Protein AF-A0A662BNR7-F1 (afdb_monomer)

Solvent-accessible surface area (backbone atoms only — not comparable to full-atom values): 11478 Å² total; per-residue (Å²): 139,84,85,81,83,82,82,82,81,80,80,78,76,78,76,77,76,69,71,74,54,60,79,42,68,45,102,83,70,40,42,18,53,77,84,35,80,46,86,86,36,70,35,82,66,75,57,99,55,99,51,31,49,54,53,41,36,77,72,68,36,43,30,35,53,42,68,95,41,70,69,57,44,50,48,25,38,80,42,68,23,35,27,33,33,69,69,55,74,66,64,85,91,48,57,68,65,38,52,49,52,51,49,53,53,45,67,71,46,68,84,40,90,24,58,60,37,40,28,49,46,77,27,34,62,58,34,93,100,48,89,55,48,66,46,53,48,69,60,47,35,57,54,38,55,48,47,43,71,73,40,69,85,57,49,33,35,32,38,34,56,86,79,67,55,69,75,66,58,57,61,40,51,90,45,37,74,40,81,43,69,58,80,73,78,85,76,73,88,126

Sequence (190 aa):
MKKIALLLILTIAFGSCSKEEKIANSDDNMPVIKGKRTFIIGSYHQPKTANPFKTLAQNGYNYVKVNADSLELDKAEENNLNTWIYTTIFAKEDPENAKKKLAELINKYKDHPALLYWEIEDEPAYTWKSADARISPQRMQVAHDIIKSEDPDRENITNHGPVNLISTLKEYNSSTDLVAVDVYPIVPHG

Nearest PDB structures (foldseek):
  8anx-assembly1_AAA  TM=6.413E-01  e=1.129E-03  Thermogutta terrifontis
  8b3y-assembly1_A  TM=6.258E-01  e=7.993E-03  Thermogutta terrifontis
  6xig-assembly1_A  TM=5.238E-01  e=8.265E-02  Pedobacter heparinus DSM 2366
  6xi9-assembly2_B  TM=5.055E-01  e=7.285E-02  Pedobacter heparinus DSM 2366
  6xig-assembly1_B  TM=5.205E-01  e=1.286E-01  Pedobacter heparinus DSM 2366

pLDDT: mean 85.41, std 17.32, range [38.09, 98.62]

Mean predicted aligned error: 8.55 Å

Foldseek 3Di:
DDDDDDDDDPPPPPPPPPPQDFQDQDPPGFTQHSNRRDDADEDADFDPDPQRLLVCLVVPHQEYEDELDPVRLVSNVVSNHAYEYELEQDDPPDVVVRLVSLLVSLLVPLPRSSYQEYEDDEAQCDDVPDNRGVHALVSLLSSLVSNCVNRVRHFYEYEHEPPHDPVSVVSNVNNGPYYHYDDDDPPDDD

Radius of gyration: 22.03 Å; Cα contacts (8 Å, |Δi|>4): 280; chains: 1; bounding box: 46×40×99 Å

Secondary structure (DSSP, 8-state):
-----------------------EEPTTS-EEETTEE----EESS--SSSSHHHHHHHTT--EEEE-S-HHHHHHHHHTT-EEEEE--PPPTT-HHHHHHHHHHHHHHHTT-TTEEEEEEEESTT-BTTBSS-SS-HHHHHHHHHHHHHH-TTSPEEEEE-TTS-HHHHGGGGGG-SEEEE---------

Structure (mmCIF, N/CA/C/O backbone):
data_AF-A0A662BNR7-F1
#
_entry.id   AF-A0A662BNR7-F1
#
loop_
_atom_site.group_PDB
_atom_site.id
_atom_site.type_symbol
_atom_site.label_atom_id
_atom_site.label_alt_id
_atom_site.label_comp_id
_atom_site.label_asym_id
_atom_site.label_entity_id
_atom_site.label_seq_id
_atom_site.pdbx_PDB_ins_code
_atom_site.Cartn_x
_atom_site.Cartn_y
_atom_site.Cartn_z
_atom_site.occupancy
_atom_site.B_iso_or_equiv
_atom_site.auth_seq_id
_atom_site.auth_comp_id
_atom_site.auth_asym_id
_atom_site.auth_atom_id
_atom_site.pdbx_PDB_model_num
ATOM 1 N N . MET A 1 1 ? -1.040 -15.061 73.683 1.00 39.88 1 MET A N 1
ATOM 2 C CA . MET A 1 1 ? -0.182 -14.648 72.549 1.00 39.88 1 MET A CA 1
ATOM 3 C C . MET A 1 1 ? -0.839 -15.115 71.253 1.00 39.88 1 MET A C 1
ATOM 5 O O . MET A 1 1 ? -0.819 -16.306 70.978 1.00 39.88 1 MET A O 1
ATOM 9 N N . LYS A 1 2 ? -1.517 -14.223 70.518 1.00 38.09 2 LYS A N 1
ATOM 10 C CA . LYS A 1 2 ? -2.165 -14.551 69.236 1.00 38.09 2 LYS A CA 1
ATOM 11 C C . LYS A 1 2 ? -1.170 -14.268 68.108 1.00 38.09 2 LYS A C 1
ATOM 13 O O . LYS A 1 2 ? -0.734 -13.131 67.969 1.00 38.09 2 LYS A O 1
ATOM 18 N N . LYS A 1 3 ? -0.781 -15.294 67.346 1.00 40.25 3 LYS A N 1
ATOM 19 C CA . LYS A 1 3 ? 0.031 -15.132 66.133 1.00 40.25 3 LYS A CA 1
ATOM 20 C C . LYS A 1 3 ? -0.889 -14.656 65.008 1.00 40.25 3 LYS A C 1
ATOM 22 O O . LYS A 1 3 ? -1.804 -15.376 64.624 1.00 40.25 3 LYS A O 1
ATOM 27 N N . ILE A 1 4 ? -0.668 -13.435 64.531 1.00 45.78 4 ILE A N 1
ATOM 28 C CA . ILE A 1 4 ? -1.292 -12.895 63.321 1.00 45.78 4 ILE A CA 1
ATOM 29 C C . ILE A 1 4 ? -0.446 -13.392 62.147 1.00 45.78 4 ILE A C 1
ATOM 31 O O . ILE A 1 4 ? 0.735 -13.063 62.059 1.00 45.78 4 ILE A O 1
ATOM 35 N N . ALA A 1 5 ? -1.026 -14.231 61.292 1.00 46.91 5 ALA A N 1
ATOM 36 C CA . ALA A 1 5 ? -0.414 -14.625 60.031 1.00 46.91 5 ALA A CA 1
ATOM 37 C C . ALA A 1 5 ? -0.720 -13.537 58.994 1.00 46.91 5 ALA A C 1
ATOM 39 O O . ALA A 1 5 ? -1.881 -13.291 58.670 1.00 46.91 5 ALA A O 1
ATOM 40 N N . LEU A 1 6 ? 0.323 -12.856 58.524 1.00 41.59 6 LEU A N 1
ATOM 41 C CA . LEU A 1 6 ? 0.247 -11.855 57.468 1.00 41.59 6 LEU A CA 1
ATOM 42 C C . LEU A 1 6 ? 0.224 -12.594 56.122 1.00 41.59 6 LEU A C 1
ATOM 44 O O . LEU A 1 6 ? 1.222 -13.196 55.730 1.00 41.59 6 LEU A O 1
ATOM 48 N N . LEU A 1 7 ? -0.925 -12.602 55.446 1.00 43.00 7 LEU A N 1
ATOM 49 C CA . LEU A 1 7 ? -1.066 -13.182 54.112 1.00 43.00 7 LEU A CA 1
ATOM 50 C C . LEU A 1 7 ? -0.647 -12.126 53.079 1.00 43.00 7 LEU A C 1
ATOM 52 O O . LEU A 1 7 ? -1.358 -11.149 52.854 1.00 43.00 7 LEU A O 1
ATOM 56 N N . LEU A 1 8 ? 0.536 -12.303 52.492 1.00 39.91 8 LEU A N 1
ATOM 57 C CA . LEU A 1 8 ? 1.048 -11.461 51.414 1.00 39.91 8 LEU A CA 1
ATOM 58 C C . LEU A 1 8 ? 0.371 -11.896 50.102 1.00 39.91 8 LEU A C 1
ATOM 60 O O . LEU A 1 8 ? 0.675 -12.962 49.569 1.00 39.91 8 LEU A O 1
ATOM 64 N N . ILE A 1 9 ? -0.581 -11.107 49.603 1.00 45.19 9 ILE A N 1
ATOM 65 C CA . ILE A 1 9 ? -1.202 -11.339 48.292 1.00 45.19 9 ILE A CA 1
ATOM 66 C C . ILE A 1 9 ? -0.270 -10.740 47.238 1.00 45.19 9 ILE A C 1
ATOM 68 O O . ILE A 1 9 ? -0.187 -9.525 47.080 1.00 45.19 9 ILE A O 1
ATOM 72 N N . LEU A 1 10 ? 0.461 -11.611 46.545 1.00 39.78 10 LEU A N 1
ATOM 73 C CA . LEU A 1 10 ? 1.287 -11.257 45.398 1.00 39.78 10 LEU A CA 1
ATOM 74 C C . LEU A 1 10 ? 0.369 -11.120 44.173 1.00 39.78 10 LEU A C 1
ATOM 76 O O . LEU A 1 10 ? -0.016 -12.114 43.558 1.00 39.78 10 LEU A O 1
ATOM 80 N N . THR A 1 11 ? -0.026 -9.896 43.833 1.00 46.66 11 THR A N 1
ATOM 81 C CA . THR A 1 11 ? -0.713 -9.597 42.573 1.00 46.66 11 THR A CA 1
ATOM 82 C C . THR A 1 11 ? 0.284 -9.715 41.424 1.00 46.66 11 THR A C 1
ATOM 84 O O . THR A 1 11 ? 1.042 -8.794 41.130 1.00 46.66 11 THR A O 1
ATOM 87 N N . ILE A 1 12 ? 0.295 -10.876 40.767 1.00 49.12 12 ILE A N 1
ATOM 88 C CA . ILE A 1 12 ? 0.964 -11.054 39.478 1.00 49.12 12 ILE A CA 1
ATOM 89 C C . ILE A 1 12 ? 0.155 -10.250 38.459 1.00 49.12 12 ILE A C 1
ATOM 91 O O . ILE A 1 12 ? -0.901 -10.684 37.999 1.00 49.12 12 ILE A O 1
ATOM 95 N N . ALA A 1 13 ? 0.629 -9.046 38.142 1.00 44.91 13 ALA A N 1
ATOM 96 C CA . ALA A 1 13 ? 0.174 -8.322 36.970 1.00 44.91 13 ALA A CA 1
ATOM 97 C C . ALA A 1 13 ? 0.623 -9.125 35.745 1.00 44.91 13 ALA A C 1
ATOM 99 O O . ALA A 1 13 ? 1.785 -9.073 35.344 1.00 44.91 13 ALA A O 1
ATOM 100 N N . PHE A 1 14 ? -0.290 -9.911 35.173 1.00 45.31 14 PHE A N 1
ATOM 101 C CA . PHE A 1 14 ? -0.131 -10.379 33.806 1.00 45.31 14 PHE A CA 1
ATOM 102 C C . PHE A 1 14 ? -0.132 -9.132 32.928 1.00 45.31 14 PHE A C 1
ATOM 104 O O . PHE A 1 14 ? -1.183 -8.580 32.608 1.00 45.31 14 PHE A O 1
ATOM 111 N N . GLY A 1 15 ? 1.064 -8.656 32.582 1.00 40.78 15 GLY A N 1
ATOM 112 C CA . GLY A 1 15 ? 1.234 -7.795 31.429 1.00 40.78 15 GLY A CA 1
ATOM 113 C C . GLY A 1 15 ? 0.693 -8.575 30.244 1.00 40.78 15 GLY A C 1
ATOM 114 O O . GLY A 1 15 ? 1.338 -9.513 29.776 1.00 40.78 15 GLY A O 1
ATOM 115 N N . SER A 1 16 ? -0.522 -8.242 29.812 1.00 38.72 16 SER A N 1
ATOM 116 C CA . SER A 1 16 ? -1.009 -8.640 28.504 1.00 38.72 16 SER A CA 1
ATOM 117 C C . SER A 1 16 ? -0.070 -7.982 27.509 1.00 38.72 16 SER A C 1
ATOM 119 O O . SER A 1 16 ? -0.253 -6.834 27.121 1.00 38.72 16 SER A O 1
ATOM 121 N N . CYS A 1 17 ? 0.986 -8.701 27.142 1.00 38.38 17 CYS A N 1
ATOM 122 C CA . CYS A 1 17 ? 1.673 -8.483 25.892 1.00 38.38 17 CYS A CA 1
ATOM 123 C C . CYS A 1 17 ? 0.643 -8.858 24.824 1.00 38.38 17 CYS A C 1
ATOM 125 O O . CYS A 1 17 ? 0.596 -9.998 24.365 1.00 38.38 17 CYS A O 1
ATOM 127 N N . SER A 1 18 ? -0.273 -7.933 24.520 1.00 39.62 18 SER A N 1
ATOM 128 C CA . SER A 1 18 ? -1.071 -8.028 23.313 1.00 39.62 18 SER A CA 1
ATOM 129 C C . SER A 1 18 ? -0.067 -7.877 22.186 1.00 39.62 18 SER A C 1
ATOM 131 O O . SER A 1 18 ? 0.283 -6.766 21.797 1.00 39.62 18 SER A O 1
ATOM 133 N N . LYS A 1 19 ? 0.459 -9.008 21.708 1.00 44.03 19 LYS A N 1
ATOM 134 C CA . LYS A 1 19 ? 0.891 -9.089 20.321 1.00 44.03 19 LYS A CA 1
ATOM 135 C C . LYS A 1 19 ? -0.293 -8.565 19.532 1.00 44.03 19 LYS A C 1
ATOM 137 O O . LYS A 1 19 ? -1.349 -9.193 19.550 1.00 44.03 19 LYS A O 1
ATOM 142 N N . GLU A 1 20 ? -0.134 -7.370 18.989 1.00 46.03 20 GLU A N 1
ATOM 143 C CA . GLU A 1 20 ? -1.123 -6.740 18.137 1.00 46.03 20 GLU A CA 1
ATOM 144 C C . GLU A 1 20 ? -1.568 -7.785 17.115 1.00 46.03 20 GLU A C 1
ATOM 146 O O . GLU A 1 20 ? -0.735 -8.444 16.482 1.00 46.03 20 GLU A O 1
ATOM 151 N N . GLU A 1 21 ? -2.870 -8.071 17.093 1.00 51.84 21 GLU A N 1
ATOM 152 C CA . GLU A 1 21 ? -3.406 -9.157 16.285 1.00 51.84 21 GLU A CA 1
ATOM 153 C C . GLU A 1 21 ? -3.172 -8.823 14.816 1.00 51.84 21 GLU A C 1
ATOM 155 O O . GLU A 1 21 ? -3.801 -7.923 14.255 1.00 51.84 21 GLU A O 1
ATOM 160 N N . LYS A 1 22 ? -2.210 -9.559 14.252 1.00 55.69 22 LYS A N 1
ATOM 161 C CA . LYS A 1 22 ? -1.789 -9.562 12.855 1.00 55.69 22 LYS A CA 1
ATOM 162 C C . LYS A 1 22 ? -2.987 -9.538 11.914 1.00 55.69 22 LYS A C 1
ATOM 164 O O . LYS A 1 22 ? -4.029 -10.121 12.215 1.00 55.69 22 LYS A O 1
ATOM 169 N N . ILE A 1 23 ? -2.775 -8.981 10.725 1.00 60.50 23 ILE A N 1
ATOM 170 C CA . ILE A 1 23 ? -3.638 -9.267 9.582 1.00 60.50 23 ILE A CA 1
ATOM 171 C C . ILE A 1 23 ? -3.536 -10.771 9.330 1.00 60.50 23 ILE A C 1
ATOM 173 O O . ILE A 1 23 ? -2.504 -11.278 8.899 1.00 60.50 23 ILE A O 1
ATOM 177 N N . ALA A 1 24 ? -4.584 -11.501 9.691 1.00 61.22 24 ALA A N 1
ATOM 178 C CA . ALA A 1 24 ? -4.760 -12.884 9.289 1.00 61.22 24 ALA A CA 1
ATOM 179 C C . ALA A 1 24 ? -5.769 -12.902 8.146 1.00 61.22 24 ALA A C 1
ATOM 181 O O . ALA A 1 24 ? -6.825 -12.276 8.245 1.00 61.22 24 ALA A O 1
ATOM 182 N N . ASN A 1 25 ? -5.461 -13.623 7.074 1.00 65.56 25 ASN A N 1
ATOM 183 C CA . ASN A 1 25 ? -6.430 -13.868 6.017 1.00 65.56 25 ASN A CA 1
ATOM 184 C C . ASN A 1 25 ? -7.365 -14.991 6.475 1.00 65.56 25 ASN A C 1
ATOM 186 O O . ASN A 1 25 ? -6.906 -16.063 6.874 1.00 65.56 25 ASN A O 1
ATOM 190 N N . SER A 1 26 ? -8.677 -14.741 6.466 1.00 70.62 26 SER A N 1
ATOM 191 C CA . SER A 1 26 ? -9.660 -15.819 6.608 1.00 70.62 26 SER A CA 1
ATOM 192 C C . SER A 1 26 ? -9.631 -16.743 5.388 1.00 70.62 26 SER A C 1
ATOM 194 O O . SER A 1 26 ? -9.041 -16.408 4.363 1.00 70.62 26 SER A O 1
ATOM 196 N N . ASP A 1 27 ? -10.332 -17.879 5.461 1.00 82.06 27 ASP A N 1
ATOM 197 C CA . ASP A 1 27 ? -10.443 -18.855 4.358 1.00 82.06 27 ASP A CA 1
ATOM 198 C C . ASP A 1 27 ? -10.932 -18.241 3.026 1.00 82.06 27 ASP A C 1
ATOM 200 O O . ASP A 1 27 ? -10.773 -18.833 1.960 1.00 82.06 27 ASP A O 1
ATOM 204 N N . ASP A 1 28 ? -11.522 -17.045 3.080 1.00 84.38 28 ASP A N 1
ATOM 205 C CA . ASP A 1 28 ? -12.003 -16.265 1.940 1.00 84.38 28 ASP A CA 1
ATOM 206 C C . ASP A 1 28 ? -11.183 -14.995 1.639 1.00 84.38 28 ASP A C 1
ATOM 208 O O . ASP A 1 28 ? -11.674 -14.093 0.961 1.00 84.38 28 ASP A O 1
ATOM 212 N N . ASN A 1 29 ? -9.933 -14.931 2.111 1.00 83.12 29 ASN A N 1
ATOM 213 C CA . ASN A 1 29 ? -8.976 -13.835 1.894 1.00 83.12 29 ASN A CA 1
ATOM 214 C C . ASN A 1 29 ? -9.436 -12.462 2.401 1.00 83.12 29 ASN A C 1
ATOM 216 O O . ASN A 1 29 ? -8.967 -11.426 1.934 1.00 83.12 29 ASN A O 1
ATOM 220 N N . MET A 1 30 ? -10.364 -12.433 3.354 1.00 88.38 30 MET A N 1
ATOM 221 C CA . MET A 1 30 ? -10.736 -11.190 4.015 1.00 88.38 30 MET A CA 1
ATOM 222 C C . MET A 1 30 ? -9.808 -10.928 5.200 1.00 88.38 30 MET A C 1
ATOM 224 O O . MET A 1 30 ? -9.573 -11.842 5.999 1.00 88.38 30 MET A O 1
ATOM 228 N N . PRO A 1 31 ? -9.314 -9.689 5.363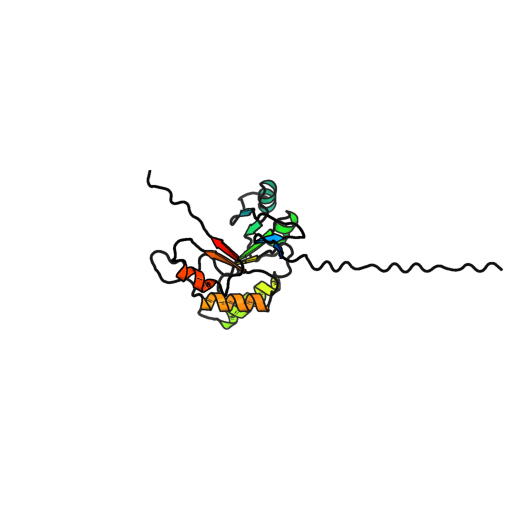 1.00 90.12 31 PRO A N 1
ATOM 229 C CA . PRO A 1 31 ? -8.401 -9.386 6.446 1.00 90.12 31 PRO A CA 1
ATOM 230 C C . PRO A 1 31 ? -9.137 -9.420 7.787 1.00 90.12 31 PRO A C 1
ATOM 232 O O . PRO A 1 31 ? -10.232 -8.867 7.956 1.00 90.12 31 PRO A O 1
ATOM 235 N N . VAL A 1 32 ? -8.513 -10.055 8.771 1.00 91.31 32 VAL A N 1
ATOM 236 C CA . VAL A 1 32 ? -8.880 -9.950 10.181 1.00 91.31 32 VAL A CA 1
ATOM 237 C C . VAL A 1 32 ? -8.041 -8.837 10.794 1.00 91.31 32 VAL A C 1
ATOM 239 O O . VAL A 1 32 ? -6.831 -8.967 10.924 1.00 91.31 32 VAL A O 1
ATOM 242 N N . ILE A 1 33 ? -8.687 -7.734 11.163 1.00 90.38 33 ILE A N 1
ATOM 243 C CA . ILE A 1 33 ? -8.045 -6.538 11.715 1.00 90.38 33 ILE A CA 1
ATOM 244 C C . ILE A 1 33 ? -8.486 -6.406 13.164 1.00 90.38 33 ILE A C 1
ATOM 246 O O . ILE A 1 33 ? -9.689 -6.314 13.425 1.00 90.38 33 ILE A O 1
ATOM 250 N N . LYS A 1 34 ? -7.532 -6.411 14.106 1.00 87.31 34 LYS A N 1
ATOM 251 C CA . LYS A 1 34 ? -7.812 -6.323 15.555 1.00 87.31 34 LYS A CA 1
ATOM 252 C C . LYS A 1 34 ? -8.872 -7.357 15.990 1.00 87.31 34 LYS A C 1
ATOM 254 O O . LYS A 1 34 ? -9.878 -7.014 16.611 1.00 87.31 34 LYS A O 1
ATOM 259 N N . GLY A 1 35 ? -8.707 -8.598 15.525 1.00 88.50 35 GLY A N 1
ATOM 260 C CA . GLY A 1 35 ? -9.586 -9.730 15.847 1.00 88.50 35 GLY A CA 1
ATOM 261 C C . GLY A 1 35 ? -10.919 -9.755 15.100 1.00 88.50 35 GLY A C 1
ATOM 262 O O . GLY A 1 35 ? -11.737 -10.652 15.314 1.00 88.50 35 GLY A O 1
ATOM 263 N N . LYS A 1 36 ? -11.166 -8.795 14.202 1.00 90.38 36 LYS A N 1
ATOM 264 C CA . LYS A 1 36 ? -12.427 -8.674 13.469 1.00 90.38 36 LYS A CA 1
ATOM 265 C C . LYS A 1 36 ? -12.222 -8.841 11.970 1.00 90.38 36 LYS A C 1
ATOM 267 O O . LYS A 1 36 ? -11.528 -8.052 11.330 1.00 90.38 36 LYS A O 1
ATOM 272 N N . ARG A 1 37 ? -12.912 -9.822 11.382 1.00 93.06 37 ARG A N 1
ATOM 273 C CA . ARG A 1 37 ? -13.032 -9.944 9.923 1.00 93.06 37 ARG A CA 1
ATOM 274 C C . ARG A 1 37 ? -13.631 -8.655 9.354 1.00 93.06 37 ARG A C 1
ATOM 276 O O . ARG A 1 37 ? -14.731 -8.259 9.747 1.00 93.06 37 ARG A O 1
ATOM 283 N N . THR A 1 38 ? -12.900 -7.997 8.461 1.00 92.25 38 THR A N 1
ATOM 284 C CA . THR A 1 38 ? -13.178 -6.620 8.046 1.00 92.25 38 THR A CA 1
ATOM 285 C C . THR A 1 38 ? -13.290 -6.516 6.534 1.00 92.25 38 THR A C 1
ATOM 287 O O . THR A 1 38 ? -12.382 -6.888 5.803 1.00 92.25 38 THR A O 1
ATOM 290 N N . PHE A 1 39 ? -14.419 -5.982 6.062 1.00 94.06 39 PHE A N 1
ATOM 291 C CA . PHE A 1 39 ? -14.567 -5.561 4.671 1.00 94.06 39 PHE A CA 1
ATOM 292 C C . PHE A 1 39 ? -13.976 -4.164 4.513 1.00 94.06 39 PHE A C 1
ATOM 294 O O . PHE A 1 39 ? -14.430 -3.235 5.184 1.00 94.06 39 PHE A O 1
ATOM 301 N N . ILE A 1 40 ? -12.964 -4.018 3.663 1.00 94.06 40 ILE A N 1
ATOM 302 C CA . ILE A 1 40 ? -12.277 -2.742 3.461 1.00 94.06 40 ILE A CA 1
ATOM 303 C C . ILE A 1 40 ? -13.141 -1.809 2.608 1.00 94.06 40 ILE A C 1
ATOM 305 O O . ILE A 1 40 ? -13.510 -2.133 1.482 1.00 94.06 40 ILE A O 1
ATOM 309 N N . ILE A 1 41 ? -13.433 -0.626 3.148 1.00 96.69 41 ILE A N 1
ATOM 310 C CA . ILE A 1 41 ? -14.058 0.493 2.441 1.00 96.69 41 ILE A CA 1
ATOM 311 C C . ILE A 1 41 ? -13.067 1.653 2.497 1.00 96.69 41 ILE A C 1
ATOM 313 O O . ILE A 1 41 ? -12.948 2.355 3.508 1.00 96.69 41 ILE A O 1
ATOM 317 N N . GLY A 1 42 ? -12.312 1.780 1.406 1.00 95.50 42 GLY A N 1
ATOM 318 C CA . GLY A 1 42 ? -11.155 2.658 1.283 1.00 95.50 42 GLY A CA 1
ATOM 319 C C . GLY A 1 42 ? -11.438 3.984 0.580 1.00 95.50 42 GLY A C 1
ATOM 320 O O . GLY A 1 42 ? -12.311 4.057 -0.283 1.00 95.50 42 GLY A O 1
ATOM 321 N N . SER A 1 43 ? -10.654 5.017 0.894 1.00 95.81 43 SER A N 1
ATOM 322 C CA . SER A 1 43 ? -10.551 6.226 0.065 1.00 95.81 43 SER A CA 1
ATOM 323 C C . SER A 1 43 ? -9.094 6.595 -0.213 1.00 95.81 43 SER A C 1
ATOM 325 O O . SER A 1 43 ? -8.300 6.732 0.717 1.00 95.81 43 SER A O 1
ATOM 327 N N . TYR A 1 44 ? -8.763 6.838 -1.486 1.00 93.44 44 TYR A N 1
ATOM 328 C CA . TYR A 1 44 ? -7.475 7.425 -1.890 1.00 93.44 44 TYR A CA 1
ATOM 329 C C . TYR A 1 44 ? -7.349 8.901 -1.495 1.00 93.44 44 TYR A C 1
ATOM 331 O O . TYR A 1 44 ? -6.244 9.424 -1.347 1.00 93.44 44 TYR A O 1
ATOM 339 N N . HIS A 1 45 ? -8.481 9.593 -1.349 1.00 93.44 45 HIS A N 1
ATOM 340 C CA . HIS A 1 45 ? -8.516 11.028 -1.112 1.00 93.44 45 HIS A CA 1
ATOM 341 C C . HIS A 1 45 ? -9.208 11.365 0.201 1.00 93.44 45 HIS A C 1
ATOM 343 O O . HIS A 1 45 ? -10.282 10.858 0.532 1.00 93.44 45 HIS A O 1
ATOM 349 N N . GLN A 1 46 ? -8.605 12.297 0.926 1.00 95.44 46 GLN A N 1
ATOM 350 C CA . GLN A 1 46 ? -9.222 12.910 2.088 1.00 95.44 46 GLN A CA 1
ATOM 351 C C . GLN A 1 46 ? -10.230 13.979 1.623 1.00 95.44 46 GLN A C 1
ATOM 353 O O . GLN A 1 46 ? -9.928 14.760 0.712 1.00 95.44 46 GLN A O 1
ATOM 358 N N . PRO A 1 47 ? -11.436 14.039 2.214 1.00 95.94 47 PRO A N 1
ATOM 359 C CA . PRO A 1 47 ? -12.423 15.046 1.851 1.00 95.94 47 PRO A CA 1
ATOM 360 C C . PRO A 1 47 ? -11.949 16.436 2.292 1.00 95.94 47 PRO A C 1
ATOM 362 O O . PRO A 1 47 ? -11.295 16.595 3.319 1.00 95.94 47 PRO A O 1
ATOM 365 N N . LYS A 1 48 ? -12.309 17.478 1.538 1.00 96.19 48 LYS A N 1
ATOM 366 C CA . LYS A 1 48 ? -11.932 18.869 1.846 1.00 96.19 48 LYS A CA 1
ATOM 367 C C . LYS A 1 48 ? -12.821 19.453 2.953 1.00 96.19 48 LYS A C 1
ATOM 369 O O . LYS A 1 48 ? -13.675 20.294 2.688 1.00 96.19 48 LYS A O 1
ATOM 374 N N . THR A 1 49 ? -12.646 18.983 4.187 1.00 96.88 49 THR A N 1
ATOM 375 C CA . THR A 1 49 ? -13.374 19.453 5.379 1.00 96.88 49 THR A CA 1
ATOM 376 C C . THR A 1 49 ? -12.406 19.861 6.489 1.00 96.88 49 THR A C 1
ATOM 378 O O . THR A 1 49 ? -11.208 19.610 6.408 1.00 96.88 49 THR A O 1
ATOM 381 N N . ALA A 1 50 ? -12.922 20.488 7.551 1.00 96.94 50 ALA A N 1
ATOM 382 C CA . ALA A 1 50 ? -12.109 20.846 8.715 1.00 96.94 50 ALA A CA 1
ATOM 383 C C . ALA A 1 50 ? -11.535 19.620 9.456 1.00 96.94 50 ALA A C 1
ATOM 385 O O . ALA A 1 50 ? -10.509 19.738 10.115 1.00 96.94 50 ALA A O 1
ATOM 386 N N . ASN A 1 51 ? -12.193 18.457 9.358 1.00 97.38 51 ASN A N 1
ATOM 387 C CA . ASN A 1 51 ? -11.797 17.220 10.036 1.00 97.38 51 ASN A CA 1
ATOM 388 C C . ASN A 1 51 ? -11.936 16.025 9.071 1.00 97.38 51 ASN A C 1
ATOM 390 O O . ASN A 1 51 ? -12.894 15.257 9.197 1.00 97.38 51 ASN A O 1
ATOM 394 N N . PRO A 1 52 ? -11.021 15.864 8.096 1.00 98.00 52 PRO A N 1
ATOM 395 C CA . PRO A 1 52 ? -11.174 14.904 7.002 1.00 98.00 52 PRO A CA 1
ATOM 396 C C . PRO A 1 52 ? -11.335 13.451 7.469 1.00 98.00 52 PRO A C 1
ATOM 398 O O . PRO A 1 52 ? -12.246 12.762 7.014 1.00 98.00 52 PRO A O 1
ATOM 401 N N . PHE A 1 53 ? -10.506 13.005 8.417 1.00 98.50 53 PHE A N 1
ATOM 402 C CA . PHE A 1 53 ? -10.548 11.646 8.975 1.00 98.50 53 PHE A CA 1
ATOM 403 C C . PHE A 1 53 ? -11.871 11.360 9.691 1.00 98.50 53 PHE A C 1
ATOM 405 O O . PHE A 1 53 ? -12.524 10.352 9.431 1.00 98.50 53 PHE A O 1
ATOM 412 N N . LYS A 1 54 ? -12.342 12.306 10.511 1.00 98.50 54 LYS A N 1
ATOM 413 C CA . LYS A 1 54 ? -13.656 12.207 11.153 1.00 98.50 54 LYS A CA 1
ATOM 414 C C . LYS A 1 54 ? -14.782 12.139 10.128 1.00 98.50 54 LYS A C 1
ATOM 416 O O . LYS A 1 54 ? -15.695 11.333 10.276 1.00 98.50 54 LYS A O 1
ATOM 421 N N . THR A 1 55 ? -14.722 12.971 9.086 1.00 98.50 55 THR A N 1
ATOM 422 C CA . THR A 1 55 ? -15.709 12.947 8.002 1.00 98.50 55 THR A CA 1
ATOM 423 C C . THR A 1 55 ? -15.735 11.582 7.314 1.00 98.50 55 THR A C 1
ATOM 425 O O . THR A 1 55 ? -16.820 11.041 7.129 1.00 98.50 55 THR A O 1
ATOM 428 N N . LEU A 1 56 ? -14.582 10.998 6.981 1.00 98.56 56 LEU A N 1
ATOM 429 C CA . LEU A 1 56 ? -14.507 9.660 6.384 1.00 98.56 56 LEU A CA 1
ATOM 430 C C . LEU A 1 56 ? -15.141 8.595 7.287 1.00 98.56 56 LEU A C 1
ATOM 432 O O . LEU A 1 56 ? -16.054 7.895 6.848 1.00 98.56 56 LEU A O 1
ATOM 436 N N . ALA A 1 57 ? -14.726 8.529 8.554 1.00 98.25 57 ALA A N 1
ATOM 437 C CA . ALA A 1 57 ? -15.241 7.549 9.511 1.00 98.25 57 ALA A CA 1
ATOM 438 C C . ALA A 1 57 ? -16.767 7.659 9.695 1.00 98.25 57 ALA A C 1
ATOM 440 O O . ALA A 1 57 ? -17.483 6.659 9.672 1.00 98.25 57 ALA A O 1
ATOM 441 N N . GLN A 1 58 ? -17.297 8.884 9.795 1.00 98.19 58 GLN A N 1
ATOM 442 C CA . GLN A 1 58 ? -18.741 9.131 9.907 1.00 98.19 58 GLN A CA 1
ATOM 443 C C . GLN A 1 58 ? -19.533 8.741 8.650 1.00 98.19 58 GLN A C 1
ATOM 445 O O . GLN A 1 58 ? -20.737 8.516 8.746 1.00 98.19 58 GLN A O 1
ATOM 450 N N . ASN A 1 59 ? -18.876 8.650 7.491 1.00 97.88 59 ASN A N 1
ATOM 451 C CA . ASN A 1 59 ? -19.476 8.210 6.229 1.00 97.88 59 ASN A CA 1
ATOM 452 C C . ASN A 1 59 ? -19.200 6.725 5.924 1.00 97.88 59 ASN A C 1
ATOM 454 O O . ASN A 1 59 ? -19.435 6.276 4.806 1.00 97.88 59 ASN A O 1
ATOM 458 N N . GLY A 1 60 ? -18.727 5.952 6.908 1.00 97.62 60 GLY A N 1
ATOM 459 C CA . GLY A 1 60 ? -18.596 4.495 6.806 1.00 97.62 60 GLY A CA 1
ATOM 460 C C . GLY A 1 60 ? -17.294 3.990 6.181 1.00 97.62 60 GLY A C 1
ATOM 461 O O . GLY A 1 60 ? -17.144 2.781 6.017 1.00 97.62 60 GLY A O 1
ATOM 462 N N . TYR A 1 61 ? -16.346 4.876 5.867 1.00 98.44 61 TYR A N 1
ATOM 463 C CA . TYR A 1 61 ? -14.997 4.462 5.479 1.00 98.44 61 TYR A CA 1
ATOM 464 C C . TYR A 1 61 ? -14.250 3.898 6.689 1.00 98.44 61 TYR A C 1
ATOM 466 O O . TYR A 1 61 ? -14.415 4.382 7.809 1.00 98.44 61 TYR A O 1
ATOM 474 N N . ASN A 1 62 ? -13.407 2.892 6.457 1.00 97.75 62 ASN A N 1
ATOM 475 C CA . ASN A 1 62 ? -12.579 2.263 7.495 1.00 97.75 62 ASN A CA 1
ATOM 476 C C . ASN A 1 62 ? -11.100 2.127 7.097 1.00 97.75 62 ASN A C 1
ATOM 478 O O . ASN A 1 62 ? -10.316 1.536 7.843 1.00 97.75 62 ASN A O 1
ATOM 482 N N . TYR A 1 63 ? -10.730 2.666 5.935 1.00 97.69 63 TYR A N 1
ATOM 483 C CA . TYR A 1 63 ? -9.393 2.594 5.365 1.00 97.69 63 TYR A CA 1
ATOM 484 C C . TYR A 1 63 ? -9.117 3.849 4.520 1.00 97.69 63 TYR A C 1
ATOM 486 O O . TYR A 1 63 ? -9.998 4.320 3.796 1.00 97.69 63 TYR A O 1
ATOM 494 N N . VAL A 1 64 ? -7.931 4.447 4.621 1.00 97.94 64 VAL A N 1
ATOM 495 C CA . VAL A 1 64 ? -7.612 5.698 3.910 1.00 97.94 64 VAL A CA 1
ATOM 496 C C . VAL A 1 64 ? -6.132 5.804 3.557 1.00 97.94 64 VAL A C 1
ATOM 498 O O . VAL A 1 64 ? -5.267 5.437 4.351 1.00 97.94 64 VAL A O 1
ATOM 501 N N . LYS A 1 65 ? -5.833 6.351 2.376 1.00 96.94 65 LYS A N 1
ATOM 502 C CA . LYS A 1 65 ? -4.459 6.682 2.006 1.00 96.94 65 LYS A CA 1
ATOM 503 C C . LYS A 1 65 ? -3.983 7.853 2.854 1.00 96.94 65 LYS A C 1
ATOM 505 O O . LYS A 1 65 ? -4.633 8.904 2.882 1.00 96.94 65 LYS A O 1
ATOM 510 N N . VAL A 1 66 ? -2.814 7.712 3.459 1.00 97.50 66 VAL A N 1
ATOM 511 C CA . VAL A 1 66 ? -2.130 8.816 4.135 1.00 97.50 66 VAL A CA 1
ATOM 512 C C . VAL A 1 66 ? -0.762 9.060 3.525 1.00 97.50 66 VAL A C 1
ATOM 514 O O . VAL A 1 66 ? -0.187 8.210 2.837 1.00 97.50 66 VAL A O 1
ATOM 517 N N . ASN A 1 67 ? -0.238 10.255 3.761 1.00 95.50 67 ASN A N 1
ATOM 518 C CA . ASN A 1 67 ? 1.182 10.492 3.560 1.00 95.50 67 ASN A CA 1
ATOM 519 C C . ASN A 1 67 ? 1.986 9.765 4.646 1.00 95.50 67 ASN A C 1
ATOM 521 O O . ASN A 1 67 ? 1.464 9.433 5.708 1.00 95.50 67 ASN A O 1
ATOM 525 N N . ALA A 1 68 ? 3.278 9.550 4.397 1.00 95.56 68 ALA A N 1
ATOM 526 C CA . ALA A 1 68 ? 4.209 9.061 5.409 1.00 95.56 68 ALA A CA 1
ATOM 527 C C . ALA A 1 68 ? 4.460 10.157 6.469 1.00 95.56 68 ALA A C 1
ATOM 529 O O . ALA A 1 68 ? 5.516 10.796 6.482 1.00 95.56 68 ALA A O 1
ATOM 530 N N . ASP A 1 69 ? 3.469 10.395 7.326 1.00 97.06 69 ASP A N 1
ATOM 531 C CA . ASP A 1 69 ? 3.387 11.477 8.304 1.00 97.06 69 ASP A CA 1
ATOM 532 C C . ASP A 1 69 ? 2.692 10.979 9.583 1.00 97.06 69 ASP A C 1
ATOM 534 O O . ASP A 1 69 ? 1.577 10.459 9.537 1.00 97.06 69 ASP A O 1
ATOM 538 N N . SER A 1 70 ? 3.356 11.137 10.733 1.00 97.25 70 SER A N 1
ATOM 539 C CA . SER A 1 70 ? 2.837 10.658 12.022 1.00 97.25 70 SER A CA 1
ATOM 540 C C . SER A 1 70 ? 1.520 11.329 12.406 1.00 97.25 70 SER A C 1
ATOM 542 O O . SER A 1 70 ? 0.633 10.655 12.899 1.00 97.25 70 SER A O 1
ATOM 544 N N . LEU A 1 71 ? 1.341 12.620 12.116 1.00 97.81 71 LEU A N 1
ATOM 545 C CA . LEU A 1 71 ? 0.117 13.337 12.468 1.00 97.81 71 LEU A CA 1
ATOM 546 C C . LEU A 1 71 ? -1.083 12.858 11.639 1.00 97.81 71 LEU A C 1
ATOM 548 O O . LEU A 1 71 ? -2.209 12.867 12.135 1.00 97.81 71 LEU A O 1
ATOM 552 N N . GLU A 1 72 ? -0.883 12.479 10.374 1.00 97.94 72 GLU A N 1
ATOM 553 C CA . GLU A 1 72 ? -1.954 11.861 9.580 1.00 97.94 72 GLU A CA 1
ATOM 554 C C . GLU A 1 72 ? -2.326 10.473 10.107 1.00 97.94 72 GLU A C 1
ATOM 556 O O . GLU A 1 72 ? -3.515 10.165 10.212 1.00 97.94 72 GLU A O 1
ATOM 561 N N . LEU A 1 73 ? -1.330 9.664 10.472 1.00 98.56 73 LEU A N 1
ATOM 562 C CA . LEU A 1 73 ? -1.541 8.340 11.051 1.00 98.56 73 LEU A CA 1
ATOM 563 C C . LEU A 1 73 ? -2.249 8.413 12.416 1.00 98.56 73 LEU A C 1
ATOM 565 O O . LEU A 1 73 ? -3.239 7.707 12.613 1.00 98.56 73 LEU A O 1
ATOM 569 N N . ASP A 1 74 ? -1.817 9.317 13.300 1.00 98.62 74 ASP A N 1
ATOM 570 C CA . ASP A 1 74 ? -2.432 9.568 14.610 1.00 98.62 74 ASP A CA 1
ATOM 571 C C . ASP A 1 74 ? -3.907 9.969 14.435 1.00 98.62 74 ASP A C 1
ATOM 573 O O . ASP A 1 74 ? -4.812 9.396 15.040 1.00 98.62 74 ASP A O 1
ATOM 577 N N . LYS A 1 75 ? -4.193 10.916 13.529 1.00 98.38 75 LYS A N 1
ATOM 578 C CA . LYS A 1 75 ? -5.572 11.357 13.250 1.00 98.38 75 LYS A CA 1
ATOM 579 C C . LYS A 1 75 ? -6.438 10.253 12.654 1.00 98.38 75 LYS A C 1
ATOM 581 O O . LYS A 1 75 ? -7.646 10.228 12.906 1.00 98.38 75 LYS A O 1
ATOM 586 N N . ALA A 1 76 ? -5.870 9.380 11.826 1.00 98.44 76 ALA A N 1
ATOM 587 C CA . ALA A 1 76 ? -6.587 8.220 11.318 1.00 98.44 76 ALA A CA 1
ATOM 588 C C . ALA A 1 76 ? -6.925 7.257 12.466 1.00 98.44 76 ALA A C 1
ATOM 590 O O . ALA A 1 76 ? -8.088 6.863 12.601 1.00 98.44 76 ALA A O 1
ATOM 591 N N . GLU A 1 77 ? -5.956 6.966 13.338 1.00 98.25 77 GLU A N 1
ATOM 592 C CA . GLU A 1 77 ? -6.140 6.110 14.511 1.00 98.25 77 GLU A CA 1
ATOM 593 C C . GLU A 1 77 ? -7.223 6.641 15.456 1.00 98.25 77 GLU A C 1
ATOM 595 O O . GLU A 1 77 ? -8.149 5.906 15.801 1.00 98.25 77 GLU A O 1
ATOM 600 N N . GLU A 1 78 ? -7.169 7.930 15.808 1.00 98.44 78 GLU A N 1
ATOM 601 C CA . GLU A 1 78 ? -8.155 8.611 16.661 1.00 98.44 78 GLU A CA 1
ATOM 602 C C . GLU A 1 78 ? -9.594 8.465 16.136 1.00 98.44 78 GLU A C 1
ATOM 604 O O . GLU A 1 78 ? -10.561 8.509 16.901 1.00 98.44 78 GLU A O 1
ATOM 609 N N . ASN A 1 79 ? -9.750 8.288 14.820 1.00 98.38 79 ASN A N 1
ATOM 610 C CA . ASN A 1 79 ? -11.038 8.112 14.151 1.00 98.38 79 ASN A CA 1
ATOM 611 C C . ASN A 1 79 ? -11.332 6.648 13.776 1.00 98.38 79 ASN A C 1
ATOM 613 O O . ASN A 1 79 ? -12.303 6.391 13.066 1.00 98.38 79 ASN A O 1
ATOM 617 N N . ASN A 1 80 ? -10.554 5.690 14.291 1.00 96.56 80 ASN A N 1
ATOM 618 C CA . ASN A 1 80 ? -10.663 4.252 14.022 1.00 96.56 80 ASN A CA 1
ATOM 619 C C . ASN A 1 80 ? -10.544 3.888 12.531 1.00 96.56 80 ASN A C 1
ATOM 621 O O . ASN A 1 80 ? -11.180 2.940 12.063 1.00 96.56 80 ASN A O 1
ATOM 625 N N . LEU A 1 81 ? -9.743 4.644 11.779 1.00 98.19 81 LEU A N 1
ATOM 626 C CA . LEU A 1 81 ? -9.424 4.355 10.387 1.00 98.19 81 LEU A CA 1
ATOM 627 C C . LEU A 1 81 ? -8.114 3.574 10.302 1.00 98.19 81 LEU A C 1
ATOM 629 O O . LEU A 1 81 ? -7.121 3.929 10.933 1.00 98.19 81 LEU A O 1
ATOM 633 N N . ASN A 1 82 ? -8.107 2.538 9.469 1.00 97.75 82 ASN A N 1
ATOM 634 C CA . ASN A 1 82 ? -6.875 1.913 9.008 1.00 97.75 82 ASN A CA 1
ATOM 635 C C . ASN A 1 82 ? -6.275 2.747 7.870 1.00 97.75 82 ASN A C 1
ATOM 637 O O . ASN A 1 82 ? -6.965 3.543 7.229 1.00 97.75 82 ASN A O 1
ATOM 641 N N . THR A 1 83 ? -4.997 2.552 7.582 1.00 97.94 83 THR A N 1
ATOM 642 C CA . THR A 1 83 ? -4.277 3.358 6.598 1.00 97.94 83 THR A CA 1
ATOM 643 C C . THR A 1 83 ? -3.341 2.529 5.744 1.00 97.94 83 THR A C 1
ATOM 645 O O . THR A 1 83 ? -2.936 1.429 6.125 1.00 97.94 83 THR A O 1
ATOM 648 N N . TRP A 1 84 ? -2.969 3.088 4.599 1.00 97.19 84 TRP A N 1
ATOM 649 C CA . TRP A 1 84 ? -1.771 2.668 3.890 1.00 97.19 84 TRP A CA 1
ATOM 650 C C . TRP A 1 84 ? -0.919 3.850 3.494 1.00 97.19 84 TRP A C 1
ATOM 652 O O . TRP A 1 84 ? -1.413 4.968 3.306 1.00 97.19 84 TRP A O 1
ATOM 662 N N . ILE A 1 85 ? 0.369 3.559 3.359 1.00 96.50 85 ILE A N 1
ATOM 663 C CA . ILE A 1 85 ? 1.375 4.513 2.931 1.00 96.50 85 ILE A CA 1
ATOM 664 C C . ILE A 1 85 ? 1.930 4.064 1.592 1.00 96.50 85 ILE A C 1
ATOM 666 O O . ILE A 1 85 ? 2.375 2.929 1.416 1.00 96.50 85 ILE A O 1
ATOM 670 N N . TYR A 1 86 ? 1.954 5.020 0.675 1.00 93.12 86 TYR A N 1
ATOM 671 C CA . TYR A 1 86 ? 2.671 4.905 -0.577 1.00 93.12 86 TYR A CA 1
ATOM 672 C C . TYR A 1 86 ? 4.162 5.152 -0.343 1.00 93.12 86 TYR A C 1
ATOM 674 O O . TYR A 1 86 ? 4.555 6.275 -0.015 1.00 93.12 86 TYR A O 1
ATOM 682 N N . THR A 1 87 ? 5.004 4.130 -0.493 1.00 88.56 87 THR A N 1
ATOM 683 C CA . THR A 1 87 ? 6.450 4.277 -0.264 1.00 88.56 87 THR A CA 1
ATOM 684 C C . THR A 1 87 ? 7.129 5.015 -1.416 1.00 88.56 87 THR A C 1
ATOM 686 O O . THR A 1 87 ? 8.123 5.701 -1.188 1.00 88.56 87 THR A O 1
ATOM 689 N N . THR A 1 88 ? 6.540 4.935 -2.621 1.00 73.62 88 THR A N 1
ATOM 690 C CA . THR A 1 88 ? 7.093 5.367 -3.918 1.00 73.62 88 THR A CA 1
ATOM 691 C C . THR A 1 88 ? 8.368 4.614 -4.281 1.00 73.62 88 THR A C 1
ATOM 693 O O . THR A 1 88 ? 9.289 4.495 -3.468 1.00 73.62 88 THR A O 1
ATOM 696 N N . ILE A 1 89 ? 8.491 4.143 -5.524 1.00 73.75 89 ILE A N 1
ATOM 697 C CA . ILE A 1 89 ? 9.757 3.551 -5.936 1.00 73.75 89 ILE A CA 1
ATOM 698 C C . ILE A 1 89 ? 10.826 4.625 -6.131 1.00 73.75 89 ILE A C 1
ATOM 700 O O . ILE A 1 89 ? 10.626 5.672 -6.748 1.00 73.75 89 ILE A O 1
ATOM 704 N N . PHE A 1 90 ? 12.012 4.351 -5.612 1.00 71.25 90 PHE A N 1
ATOM 705 C CA . PHE A 1 90 ? 13.117 5.283 -5.690 1.00 71.25 90 PHE A CA 1
ATOM 706 C C . PHE A 1 90 ? 13.710 5.404 -7.101 1.00 71.25 90 PHE A C 1
ATOM 708 O O . PHE A 1 90 ? 13.705 4.465 -7.911 1.00 71.25 90 PHE A O 1
ATOM 715 N N . ALA A 1 91 ? 14.236 6.598 -7.380 1.00 66.81 91 ALA A N 1
ATOM 716 C CA . ALA A 1 91 ? 14.842 6.967 -8.651 1.00 66.81 91 ALA A CA 1
ATOM 717 C C . ALA A 1 91 ? 16.107 6.126 -8.939 1.00 66.81 91 ALA A C 1
ATOM 719 O O . ALA A 1 91 ? 16.777 5.651 -8.018 1.00 66.81 91 ALA A O 1
ATOM 720 N N . LYS A 1 92 ? 16.410 5.875 -10.220 1.00 69.56 92 LYS A N 1
ATOM 721 C CA . LYS A 1 92 ? 17.471 4.932 -10.636 1.00 69.56 92 LYS A CA 1
ATOM 722 C C . LYS A 1 92 ? 18.882 5.472 -10.395 1.00 69.56 92 LYS A C 1
ATOM 724 O O . LYS A 1 92 ? 19.837 4.703 -10.418 1.00 69.56 92 LYS A O 1
ATOM 729 N N . GLU A 1 93 ? 19.007 6.779 -10.222 1.00 75.00 93 GLU A N 1
ATOM 730 C CA . GLU A 1 93 ? 20.259 7.521 -10.320 1.00 75.00 93 GLU A CA 1
ATOM 731 C C . GLU A 1 93 ? 21.129 7.387 -9.058 1.00 75.00 93 GLU A C 1
ATOM 733 O O . GLU A 1 93 ? 22.338 7.583 -9.142 1.00 75.00 93 GLU A O 1
ATOM 738 N N . ASP A 1 94 ? 20.543 7.005 -7.914 1.00 78.56 94 ASP A N 1
ATOM 739 C CA . ASP A 1 94 ? 21.264 6.770 -6.651 1.00 78.56 94 ASP A CA 1
ATOM 740 C C . ASP A 1 94 ? 20.649 5.607 -5.838 1.00 78.56 94 ASP A C 1
ATOM 742 O O . ASP A 1 94 ? 19.972 5.836 -4.830 1.00 78.56 94 ASP A O 1
ATOM 746 N N . PRO A 1 95 ? 20.847 4.344 -6.274 1.00 80.19 95 PRO A N 1
ATOM 747 C CA . PRO A 1 95 ? 20.195 3.181 -5.676 1.00 80.19 95 PRO A CA 1
ATOM 748 C C . PRO A 1 95 ? 20.520 2.957 -4.195 1.00 80.19 95 PRO A C 1
ATOM 750 O O . PRO A 1 95 ? 19.647 2.527 -3.454 1.00 80.19 95 PRO A O 1
ATOM 753 N N . GLU A 1 96 ? 21.736 3.233 -3.727 1.00 85.06 96 GLU A N 1
ATOM 754 C CA . GLU A 1 96 ? 22.112 2.921 -2.338 1.00 85.06 96 GLU A CA 1
ATOM 755 C C . GLU A 1 96 ? 21.466 3.880 -1.332 1.00 85.06 96 GLU A C 1
ATOM 757 O O . GLU A 1 96 ? 20.862 3.452 -0.346 1.00 85.06 96 GLU A O 1
ATOM 762 N N . ASN A 1 97 ? 21.503 5.184 -1.608 1.00 85.75 97 ASN A N 1
ATOM 763 C CA . ASN A 1 97 ? 20.804 6.180 -0.795 1.00 85.75 97 ASN A CA 1
ATOM 764 C C . ASN A 1 97 ? 19.287 5.968 -0.825 1.00 85.75 97 ASN A C 1
ATOM 766 O O . ASN A 1 97 ? 18.596 6.110 0.179 1.00 85.75 97 ASN A O 1
ATOM 770 N N . ALA A 1 98 ? 18.769 5.601 -1.989 1.00 83.00 98 ALA A N 1
ATOM 771 C CA . ALA A 1 98 ? 17.381 5.257 -2.191 1.00 83.00 98 ALA A CA 1
ATOM 772 C C . ALA A 1 98 ? 16.910 4.077 -1.320 1.00 83.00 98 ALA A C 1
ATOM 774 O O . ALA A 1 98 ? 15.898 4.196 -0.627 1.00 83.00 98 ALA A O 1
ATOM 775 N N . LYS A 1 99 ? 17.668 2.974 -1.299 1.00 88.75 99 LYS A N 1
ATOM 776 C CA . LYS A 1 99 ? 17.403 1.829 -0.414 1.00 88.75 99 LYS A CA 1
ATOM 777 C C . LYS A 1 99 ? 17.420 2.248 1.053 1.00 88.75 99 LYS A C 1
ATOM 779 O O . LYS A 1 99 ? 16.526 1.873 1.805 1.00 88.75 99 LYS A O 1
ATOM 784 N N . LYS A 1 100 ? 18.402 3.068 1.445 1.00 91.38 100 LYS A N 1
ATOM 785 C CA . LYS A 1 100 ? 18.512 3.591 2.811 1.00 91.38 100 LYS A CA 1
ATOM 786 C C . LYS A 1 100 ? 17.288 4.423 3.201 1.00 91.38 100 LYS A C 1
ATOM 788 O O . LYS A 1 100 ? 16.724 4.193 4.262 1.00 91.38 100 LYS A O 1
ATOM 793 N N . LYS A 1 101 ? 16.843 5.338 2.336 1.00 91.56 101 LYS A N 1
ATOM 794 C CA . LYS A 1 101 ? 15.642 6.158 2.568 1.00 91.56 101 LYS A CA 1
ATOM 795 C C . LYS A 1 101 ? 14.378 5.316 2.699 1.00 91.56 101 LYS A C 1
ATOM 797 O O . LYS A 1 101 ? 13.545 5.620 3.546 1.00 91.56 101 LYS A O 1
ATOM 802 N N . LEU A 1 102 ? 14.239 4.266 1.885 1.00 93.69 102 LEU A N 1
ATOM 803 C CA . LEU A 1 102 ? 13.125 3.331 2.024 1.00 93.69 102 LEU A CA 1
ATOM 804 C C . LEU A 1 102 ? 13.182 2.637 3.389 1.00 93.69 102 LEU A C 1
ATOM 806 O O . LEU A 1 102 ? 12.211 2.702 4.130 1.00 93.69 102 LEU A O 1
ATOM 810 N N . ALA A 1 103 ? 14.323 2.059 3.768 1.00 94.75 103 ALA A N 1
ATOM 811 C CA . ALA A 1 103 ? 14.476 1.411 5.070 1.00 94.75 103 ALA A CA 1
ATOM 812 C C . ALA A 1 103 ? 14.213 2.372 6.247 1.00 94.75 103 ALA A C 1
ATOM 814 O O . ALA A 1 103 ? 13.567 1.991 7.221 1.00 94.75 103 ALA A O 1
ATOM 815 N N . GLU A 1 104 ? 14.664 3.627 6.159 1.00 95.38 104 GLU A N 1
ATOM 816 C CA . GLU A 1 104 ? 14.374 4.675 7.148 1.00 95.38 104 GLU A CA 1
ATOM 817 C C . GLU A 1 104 ? 12.869 4.980 7.237 1.00 95.38 104 GLU A C 1
ATOM 819 O O . GLU A 1 104 ? 12.336 5.099 8.339 1.00 95.38 104 GLU A O 1
ATOM 824 N N . LEU A 1 105 ? 12.170 5.064 6.099 1.00 96.00 105 LEU A N 1
ATOM 825 C CA . LEU A 1 105 ? 10.720 5.263 6.048 1.00 96.00 105 LEU A CA 1
ATOM 826 C C . LEU A 1 105 ? 9.972 4.090 6.690 1.00 96.00 105 LEU A C 1
ATOM 828 O O . LEU A 1 105 ? 9.103 4.324 7.530 1.00 96.00 105 LEU A O 1
ATOM 832 N N . ILE A 1 106 ? 10.326 2.849 6.341 1.00 96.88 106 ILE A N 1
ATOM 833 C CA . ILE A 1 106 ? 9.683 1.654 6.904 1.00 96.88 106 ILE A CA 1
ATOM 834 C C . ILE A 1 106 ? 9.908 1.600 8.413 1.00 96.88 106 ILE A C 1
ATOM 836 O O . ILE A 1 106 ? 8.946 1.540 9.172 1.00 96.88 106 ILE A O 1
ATOM 840 N N . ASN A 1 107 ? 11.154 1.734 8.872 1.00 97.31 107 ASN A N 1
ATOM 841 C CA . ASN A 1 107 ? 11.466 1.727 10.302 1.00 97.31 107 ASN A CA 1
ATOM 842 C C . ASN A 1 107 ? 10.767 2.843 11.082 1.00 97.31 107 ASN A C 1
ATOM 844 O O . ASN A 1 107 ? 10.476 2.663 12.260 1.00 97.31 107 ASN A O 1
ATOM 848 N N . LYS A 1 108 ? 10.484 3.984 10.446 1.00 97.50 108 LYS A N 1
ATOM 849 C CA . LYS A 1 108 ? 9.796 5.094 11.103 1.00 97.50 108 LYS A CA 1
ATOM 850 C C . LYS A 1 108 ? 8.314 4.815 11.370 1.00 97.50 108 LYS A C 1
ATOM 852 O O . LYS A 1 108 ? 7.802 5.310 12.370 1.00 97.50 108 LYS A O 1
ATOM 857 N N . TYR A 1 109 ? 7.625 4.083 10.491 1.00 97.75 109 TYR A N 1
ATOM 858 C CA . TYR A 1 109 ? 6.160 3.964 10.548 1.00 97.75 109 TYR A CA 1
ATOM 859 C C . TYR A 1 109 ? 5.625 2.533 10.685 1.00 97.75 109 TYR A C 1
ATOM 861 O O . TYR A 1 109 ? 4.434 2.378 10.941 1.00 97.75 109 TYR A O 1
ATOM 869 N N . LYS A 1 110 ? 6.464 1.495 10.565 1.00 96.38 110 LYS A N 1
ATOM 870 C CA . LYS A 1 110 ? 6.040 0.081 10.644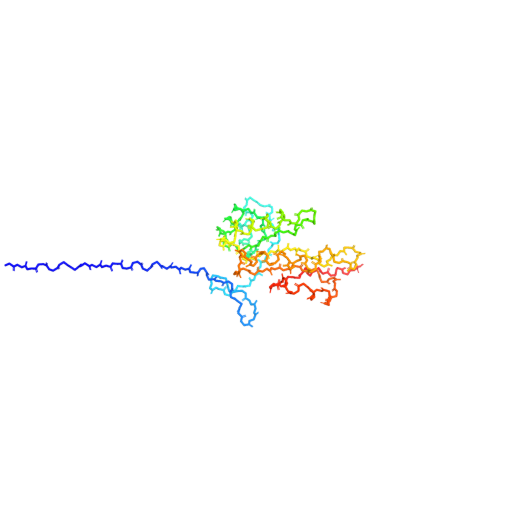 1.00 96.38 110 LYS A CA 1
ATOM 871 C C . LYS A 1 110 ? 5.306 -0.283 11.938 1.00 96.38 110 LYS A C 1
ATOM 873 O O . LYS A 1 110 ? 4.429 -1.141 11.924 1.00 96.38 110 LYS A O 1
ATOM 878 N N . ASP A 1 111 ? 5.624 0.387 13.040 1.00 96.00 111 ASP A N 1
ATOM 879 C CA . ASP A 1 111 ? 5.013 0.109 14.342 1.00 96.00 111 ASP A CA 1
ATOM 880 C C . ASP A 1 111 ? 3.757 0.963 14.597 1.00 96.00 111 ASP A C 1
ATOM 882 O O . ASP A 1 111 ? 3.210 0.945 15.696 1.00 96.00 111 ASP A O 1
ATOM 886 N N . HIS A 1 112 ? 3.287 1.738 13.608 1.00 97.31 112 HIS A N 1
ATOM 887 C CA . HIS A 1 112 ? 2.096 2.559 13.788 1.00 97.31 112 HIS A CA 1
ATOM 888 C C . HIS A 1 112 ? 0.816 1.697 13.729 1.00 97.31 112 HIS A C 1
ATOM 890 O O . HIS A 1 112 ? 0.560 1.062 12.702 1.00 97.31 112 HIS A O 1
ATOM 896 N N . PRO A 1 113 ? -0.056 1.728 14.752 1.00 95.31 113 PRO A N 1
ATOM 897 C CA . PRO A 1 113 ? -1.231 0.846 14.866 1.00 95.31 113 PRO A CA 1
ATOM 898 C C . PRO A 1 113 ? -2.307 1.077 13.792 1.00 95.31 113 PRO A C 1
ATOM 900 O O . PRO A 1 113 ? -3.099 0.187 13.479 1.00 95.31 113 PRO A O 1
ATOM 903 N N . ALA A 1 114 ? -2.373 2.283 13.223 1.00 97.00 114 ALA A N 1
ATOM 904 C CA . ALA A 1 114 ? -3.237 2.575 12.076 1.00 97.00 114 ALA A CA 1
ATOM 905 C C . ALA A 1 114 ? -2.684 2.072 10.731 1.00 97.00 114 ALA A C 1
ATOM 907 O O . ALA A 1 114 ? -3.436 2.051 9.756 1.00 97.00 114 ALA A O 1
ATOM 908 N N . LEU A 1 115 ? -1.403 1.703 10.623 1.00 97.50 115 LEU A N 1
ATOM 909 C CA . LEU A 1 115 ? -0.809 1.279 9.355 1.00 97.50 115 LEU A CA 1
ATOM 910 C C . LEU A 1 115 ? -1.125 -0.190 9.068 1.00 97.50 115 LEU A C 1
ATOM 912 O O . LEU A 1 115 ? -0.658 -1.092 9.766 1.00 97.50 115 LEU A O 1
ATOM 916 N N . LEU A 1 116 ? -1.878 -0.424 7.996 1.00 95.56 116 LEU A N 1
ATOM 917 C CA . LEU A 1 116 ? -2.316 -1.753 7.585 1.00 95.56 116 LEU A CA 1
ATOM 918 C C . LEU A 1 116 ? -1.445 -2.324 6.465 1.00 95.56 116 LEU A C 1
ATOM 920 O O . LEU A 1 116 ? -1.006 -3.461 6.567 1.00 95.56 116 LEU A O 1
ATOM 924 N N . TYR A 1 117 ? -1.152 -1.530 5.436 1.00 95.94 117 TYR A N 1
ATOM 925 C CA . TYR A 1 117 ? -0.435 -1.996 4.249 1.00 95.94 117 TYR A CA 1
ATOM 926 C C . TYR A 1 117 ? 0.614 -0.996 3.770 1.00 95.94 117 TYR A C 1
ATOM 928 O O . TYR A 1 117 ? 0.475 0.218 3.957 1.00 95.94 117 TYR A O 1
ATOM 936 N N . TRP A 1 118 ? 1.633 -1.516 3.090 1.00 97.00 118 TRP A N 1
ATOM 937 C CA . TRP A 1 118 ? 2.548 -0.723 2.274 1.00 97.00 118 TRP A CA 1
ATOM 938 C C . TRP A 1 118 ? 2.155 -0.819 0.807 1.00 97.00 118 TRP A C 1
ATOM 940 O O . TRP A 1 118 ? 1.889 -1.908 0.314 1.00 97.00 118 TRP A O 1
ATOM 950 N N . GLU A 1 119 ? 2.174 0.295 0.085 1.00 95.25 119 GLU A N 1
ATOM 951 C CA . GLU A 1 119 ? 2.047 0.300 -1.373 1.00 95.25 119 GLU A CA 1
ATOM 952 C C . GLU A 1 119 ? 3.380 0.727 -1.984 1.00 95.25 119 GLU A C 1
ATOM 954 O O . GLU A 1 119 ? 3.838 1.850 -1.755 1.00 95.25 119 GLU A O 1
ATOM 959 N N . ILE A 1 120 ? 4.018 -0.171 -2.741 1.00 92.94 120 ILE A N 1
ATOM 960 C CA . ILE A 1 120 ? 5.331 0.111 -3.341 1.00 92.94 120 ILE A CA 1
ATOM 961 C C . ILE A 1 120 ? 5.184 1.143 -4.459 1.00 92.94 120 ILE A C 1
ATOM 963 O O . ILE A 1 120 ? 5.881 2.161 -4.474 1.00 92.94 120 ILE A O 1
ATOM 967 N N . GLU A 1 121 ? 4.291 0.846 -5.404 1.00 91.50 121 GLU A N 1
ATOM 968 C CA . GLU A 1 121 ? 4.037 1.657 -6.584 1.00 91.50 121 GLU A CA 1
ATOM 969 C C . GLU A 1 121 ? 2.625 1.399 -7.141 1.00 91.50 121 GLU A C 1
ATOM 971 O O . GLU A 1 121 ? 2.137 0.268 -7.122 1.00 91.50 121 GLU A O 1
ATOM 976 N N . ASP A 1 122 ? 2.011 2.456 -7.666 1.00 92.69 122 ASP A N 1
ATOM 977 C CA . ASP A 1 122 ? 0.666 2.517 -8.226 1.00 92.69 122 ASP A CA 1
ATOM 978 C C . ASP A 1 122 ? 0.718 2.284 -9.737 1.00 92.69 122 ASP A C 1
ATOM 980 O O . ASP A 1 122 ? 1.354 3.034 -10.465 1.00 92.69 122 ASP A O 1
ATOM 984 N N . GLU A 1 123 ? 0.097 1.228 -10.242 1.00 93.12 123 GLU A N 1
ATOM 985 C CA . GLU A 1 123 ? 0.107 0.852 -11.659 1.00 93.12 123 GLU A CA 1
ATOM 986 C C . GLU A 1 123 ? 1.526 0.729 -12.277 1.00 93.12 123 GLU A C 1
ATOM 988 O O . GLU A 1 123 ? 1.831 1.346 -13.307 1.00 93.12 123 GLU A O 1
ATOM 993 N N . PRO A 1 124 ? 2.442 -0.086 -11.711 1.00 93.50 124 PRO A N 1
ATOM 994 C CA . PRO A 1 124 ? 3.833 -0.157 -12.178 1.00 93.50 124 PRO A CA 1
ATOM 995 C C . PRO A 1 124 ? 3.971 -0.653 -13.629 1.00 93.50 124 PRO A C 1
ATOM 997 O O . PRO A 1 124 ? 4.911 -0.281 -14.335 1.00 93.50 124 PRO A O 1
ATOM 1000 N N . ALA A 1 125 ? 3.019 -1.463 -14.100 1.00 93.81 125 ALA A N 1
ATOM 1001 C CA . ALA A 1 125 ? 2.992 -2.004 -15.457 1.00 93.81 125 ALA A CA 1
ATOM 1002 C C . ALA A 1 125 ? 2.423 -1.030 -16.505 1.00 93.81 125 ALA A C 1
ATOM 1004 O O . ALA A 1 125 ? 2.557 -1.283 -17.705 1.00 93.81 125 ALA A O 1
ATOM 1005 N N . TYR A 1 126 ? 1.786 0.062 -16.077 1.00 92.06 126 TYR A N 1
ATOM 1006 C CA . TYR A 1 126 ? 1.062 0.946 -16.975 1.00 92.06 126 TYR A CA 1
ATOM 1007 C C . TYR A 1 126 ? 1.918 2.127 -17.430 1.00 92.06 126 TYR A C 1
ATOM 1009 O O . TYR A 1 126 ? 2.412 2.922 -16.630 1.00 92.06 126 TYR A O 1
ATOM 1017 N N . THR A 1 127 ? 2.027 2.271 -18.749 1.00 89.94 127 THR A N 1
ATOM 1018 C CA . THR A 1 127 ? 2.567 3.459 -19.407 1.00 89.94 127 THR A CA 1
ATOM 1019 C C . THR A 1 127 ? 1.592 3.896 -20.491 1.00 89.94 127 THR A C 1
ATOM 1021 O O . THR A 1 127 ? 1.224 3.112 -21.368 1.00 89.94 127 THR A O 1
ATOM 1024 N N . TRP A 1 128 ? 1.182 5.167 -20.480 1.00 88.31 128 TRP A N 1
ATOM 1025 C CA . TRP A 1 128 ? 0.279 5.684 -21.507 1.00 88.31 128 TRP A CA 1
ATOM 1026 C C . TRP A 1 128 ? 0.871 5.505 -22.909 1.00 88.31 128 TRP A C 1
ATOM 1028 O O . TRP A 1 128 ? 1.972 5.979 -23.192 1.00 88.31 128 TRP A O 1
ATOM 1038 N N . LYS A 1 129 ? 0.115 4.850 -23.799 1.00 87.50 129 LYS A N 1
ATOM 1039 C CA . LYS A 1 129 ? 0.500 4.576 -25.196 1.00 87.50 129 LYS A CA 1
ATOM 1040 C C . LYS A 1 129 ? 1.824 3.811 -25.361 1.00 87.50 129 LYS A C 1
ATOM 1042 O O . LYS A 1 129 ? 2.447 3.916 -26.416 1.00 87.50 129 LYS A O 1
ATOM 1047 N N . SER A 1 130 ? 2.234 3.022 -24.369 1.00 86.56 130 SER A N 1
ATOM 1048 C CA . SER A 1 130 ? 3.362 2.095 -24.499 1.00 86.56 130 SER A CA 1
ATOM 1049 C C . SER A 1 130 ? 3.025 0.730 -23.902 1.00 86.56 130 SER A C 1
ATOM 1051 O O . SER A 1 130 ? 2.222 0.627 -22.979 1.00 86.56 130 SER A O 1
ATOM 1053 N N . ALA A 1 131 ? 3.645 -0.317 -24.445 1.00 82.19 131 ALA A N 1
ATOM 1054 C CA . ALA A 1 131 ? 3.628 -1.656 -23.858 1.00 82.19 131 ALA A CA 1
ATOM 1055 C C . ALA A 1 131 ? 4.716 -1.833 -22.784 1.00 82.19 131 ALA A C 1
ATOM 1057 O O . ALA A 1 131 ? 4.707 -2.829 -22.062 1.00 82.19 131 ALA A O 1
ATOM 1058 N N . ASP A 1 132 ? 5.647 -0.882 -22.683 1.00 88.38 132 ASP A N 1
ATOM 1059 C CA . ASP A 1 132 ? 6.721 -0.925 -21.701 1.00 88.38 132 ASP A CA 1
ATOM 1060 C C . ASP A 1 132 ? 6.179 -0.647 -20.301 1.00 88.38 132 ASP A C 1
ATOM 1062 O O . ASP A 1 132 ? 5.466 0.334 -20.066 1.00 88.38 132 ASP A O 1
ATOM 1066 N N . ALA A 1 133 ? 6.575 -1.485 -19.348 1.00 90.56 133 ALA A N 1
ATOM 1067 C CA . ALA A 1 133 ? 6.307 -1.239 -17.943 1.00 90.56 133 ALA A CA 1
ATOM 1068 C C . ALA A 1 133 ? 6.997 0.050 -17.478 1.00 90.56 133 ALA A C 1
ATOM 1070 O O . ALA A 1 133 ? 8.194 0.250 -17.713 1.00 90.56 133 ALA A O 1
ATOM 1071 N N . ARG A 1 134 ? 6.260 0.896 -16.754 1.00 91.44 134 ARG A N 1
ATOM 1072 C CA . ARG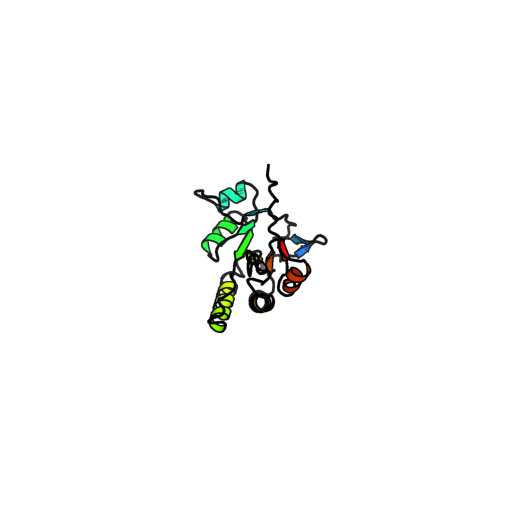 A 1 134 ? 6.802 2.118 -16.151 1.00 91.44 134 ARG A CA 1
ATOM 1073 C C . ARG A 1 134 ? 7.884 1.777 -15.135 1.00 91.44 134 ARG A C 1
ATOM 1075 O O . ARG A 1 134 ? 8.963 2.373 -15.135 1.00 91.44 134 ARG A O 1
ATOM 1082 N N . ILE A 1 135 ? 7.617 0.770 -14.310 1.00 92.44 135 ILE A N 1
ATOM 1083 C CA . ILE A 1 135 ? 8.536 0.222 -13.322 1.00 92.44 135 ILE A CA 1
ATOM 1084 C C . ILE A 1 135 ? 8.703 -1.269 -13.582 1.00 92.44 135 ILE A C 1
ATOM 1086 O O . ILE A 1 135 ? 7.724 -1.992 -13.595 1.00 92.44 135 ILE A O 1
ATOM 1090 N N . SER A 1 136 ? 9.934 -1.752 -13.759 1.00 92.94 136 SER A N 1
ATOM 1091 C CA . SER A 1 136 ? 10.152 -3.176 -14.030 1.00 92.94 136 SER A CA 1
ATOM 1092 C C . SER A 1 136 ? 9.857 -4.063 -12.807 1.00 92.94 136 SER A C 1
ATOM 1094 O O . SER A 1 136 ? 10.125 -3.641 -11.675 1.00 92.94 136 SER A O 1
ATOM 1096 N N . PRO A 1 137 ? 9.428 -5.324 -13.012 1.00 94.38 137 PRO A N 1
ATOM 1097 C CA . PRO A 1 137 ? 9.197 -6.278 -11.925 1.00 94.38 137 PRO A CA 1
ATOM 1098 C C . PRO A 1 137 ? 10.406 -6.468 -11.001 1.00 94.38 137 PRO A C 1
ATOM 1100 O O . PRO A 1 137 ? 10.273 -6.524 -9.785 1.00 94.38 137 PRO A O 1
ATOM 1103 N N . GLN A 1 138 ? 11.625 -6.472 -11.549 1.00 93.06 138 GLN A N 1
ATOM 1104 C CA . GLN A 1 138 ? 12.849 -6.631 -10.753 1.00 93.06 138 GLN A CA 1
ATOM 1105 C C . GLN A 1 138 ? 13.090 -5.438 -9.823 1.00 93.06 138 GLN A C 1
ATOM 1107 O O . GLN A 1 138 ? 13.633 -5.605 -8.735 1.00 93.06 138 GLN A O 1
ATOM 1112 N N . ARG A 1 139 ? 12.691 -4.226 -10.229 1.00 91.12 139 ARG A N 1
ATOM 1113 C CA . ARG A 1 139 ? 12.796 -3.049 -9.357 1.00 91.12 139 ARG A CA 1
ATOM 1114 C C . ARG A 1 139 ? 11.774 -3.117 -8.228 1.00 91.12 139 ARG A C 1
ATOM 1116 O O . ARG A 1 139 ? 12.131 -2.796 -7.098 1.00 91.12 139 ARG A O 1
ATOM 1123 N N . MET A 1 140 ? 10.555 -3.569 -8.523 1.00 93.38 140 MET A N 1
ATOM 1124 C CA . MET A 1 140 ? 9.540 -3.840 -7.498 1.00 93.38 140 MET A CA 1
ATOM 1125 C C . MET A 1 140 ? 10.028 -4.895 -6.501 1.00 93.38 140 MET A C 1
ATOM 1127 O O . MET A 1 140 ? 9.920 -4.673 -5.300 1.00 93.38 140 MET A O 1
ATOM 1131 N N . GLN A 1 141 ? 10.670 -5.970 -6.976 1.00 94.25 141 GLN A N 1
ATOM 1132 C CA . GLN A 1 141 ? 11.249 -7.002 -6.110 1.00 94.25 141 GLN A CA 1
ATOM 1133 C C . GLN A 1 141 ? 12.279 -6.435 -5.129 1.00 94.25 141 GLN A C 1
ATOM 1135 O O . GLN A 1 141 ? 12.210 -6.721 -3.942 1.00 94.25 141 GLN A O 1
ATOM 1140 N N . VAL A 1 142 ? 13.200 -5.585 -5.594 1.00 92.50 142 VAL A N 1
ATOM 1141 C CA . VAL A 1 142 ? 14.211 -4.981 -4.708 1.00 92.50 142 VAL A CA 1
ATOM 1142 C C . VAL A 1 142 ? 13.557 -4.140 -3.608 1.00 92.50 142 VAL A C 1
ATOM 1144 O O . VAL A 1 142 ? 13.983 -4.212 -2.458 1.00 92.50 142 VAL A O 1
ATOM 1147 N N . ALA A 1 143 ? 12.536 -3.345 -3.938 1.00 93.38 143 ALA A N 1
ATOM 1148 C CA . ALA A 1 143 ? 11.809 -2.563 -2.939 1.00 93.38 143 ALA A CA 1
ATOM 1149 C C . ALA A 1 143 ? 11.056 -3.470 -1.953 1.00 93.38 143 ALA A C 1
ATOM 1151 O O . ALA A 1 143 ? 11.150 -3.266 -0.745 1.00 93.38 143 ALA A O 1
ATOM 1152 N N . HIS A 1 144 ? 10.379 -4.501 -2.461 1.00 95.12 144 HIS A N 1
ATOM 1153 C CA . HIS A 1 144 ? 9.694 -5.503 -1.652 1.00 95.12 144 HIS A CA 1
ATOM 1154 C C . HIS A 1 144 ? 10.644 -6.179 -0.652 1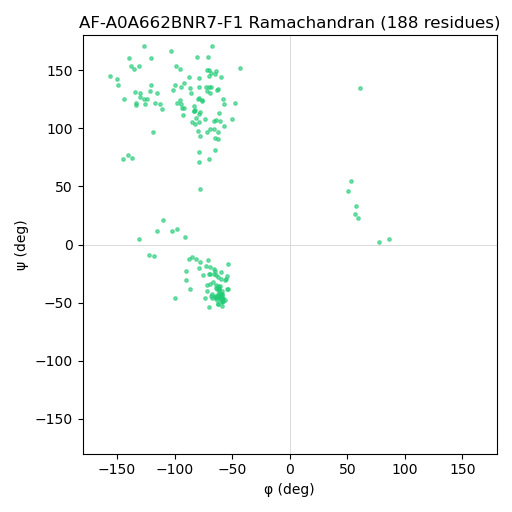.00 95.12 144 HIS A C 1
ATOM 1156 O O . HIS A 1 144 ? 10.330 -6.237 0.534 1.00 95.12 144 HIS A O 1
ATOM 1162 N N . ASP A 1 145 ? 11.819 -6.629 -1.095 1.00 95.00 145 ASP A N 1
ATOM 1163 C CA . ASP A 1 145 ? 12.790 -7.324 -0.240 1.00 95.00 145 ASP A CA 1
ATOM 1164 C C . ASP A 1 145 ? 13.294 -6.432 0.903 1.00 95.00 145 ASP A C 1
ATOM 1166 O O . ASP A 1 145 ? 13.486 -6.899 2.025 1.00 95.00 145 ASP A O 1
ATOM 1170 N N . ILE A 1 146 ? 13.456 -5.131 0.647 1.00 94.56 146 ILE A N 1
ATOM 1171 C CA . ILE A 1 146 ? 13.814 -4.150 1.680 1.00 94.56 146 ILE A CA 1
ATOM 1172 C C . ILE A 1 146 ? 12.668 -3.984 2.671 1.00 94.56 146 ILE A C 1
ATOM 1174 O O . ILE A 1 146 ? 12.900 -4.018 3.874 1.00 94.56 146 ILE A O 1
ATOM 1178 N N . ILE A 1 147 ? 11.431 -3.843 2.189 1.00 95.56 147 ILE A N 1
ATOM 1179 C CA . ILE A 1 147 ? 10.272 -3.728 3.079 1.00 95.56 147 ILE A CA 1
ATOM 1180 C C . ILE A 1 147 ? 10.174 -4.968 3.966 1.00 95.56 147 ILE A C 1
ATOM 1182 O O . ILE A 1 147 ? 10.081 -4.822 5.175 1.00 95.56 147 ILE A O 1
ATOM 1186 N N . LYS A 1 148 ? 10.299 -6.177 3.407 1.00 95.50 148 LYS A N 1
ATOM 1187 C CA . LYS A 1 148 ? 10.230 -7.427 4.182 1.00 95.50 148 LYS A CA 1
ATOM 1188 C C . LYS A 1 148 ? 11.420 -7.647 5.118 1.00 95.50 148 LYS A C 1
ATOM 1190 O O . LYS A 1 148 ? 11.266 -8.338 6.120 1.00 95.50 148 LYS A O 1
ATOM 1195 N N . SER A 1 149 ? 12.585 -7.071 4.821 1.00 96.06 149 SER A N 1
ATOM 1196 C CA . SER A 1 149 ? 13.727 -7.031 5.748 1.00 96.06 149 SER A CA 1
ATOM 1197 C C . SER A 1 149 ? 13.392 -6.221 7.003 1.00 96.06 149 SER A C 1
ATOM 1199 O O . SER A 1 149 ? 13.669 -6.658 8.120 1.00 96.06 149 SER A O 1
ATOM 1201 N N . GLU A 1 150 ? 12.773 -5.053 6.824 1.00 96.31 150 GLU A N 1
ATOM 1202 C CA . GLU A 1 150 ? 12.528 -4.102 7.914 1.00 96.31 150 GLU A CA 1
ATOM 1203 C C . GLU A 1 150 ? 11.185 -4.322 8.635 1.00 96.31 150 GLU A C 1
ATOM 1205 O O . GLU A 1 150 ? 11.075 -4.051 9.834 1.00 96.31 150 GLU A O 1
ATOM 1210 N N . ASP A 1 151 ? 10.179 -4.813 7.914 1.00 96.69 151 ASP A N 1
ATOM 1211 C CA . ASP A 1 151 ? 8.803 -5.069 8.342 1.00 96.69 151 ASP A CA 1
ATOM 1212 C C . ASP A 1 151 ? 8.292 -6.394 7.727 1.00 96.69 151 ASP A C 1
ATOM 1214 O O . ASP A 1 151 ? 7.550 -6.401 6.740 1.00 96.69 151 ASP A O 1
ATOM 1218 N N . PRO A 1 152 ? 8.722 -7.549 8.273 1.00 94.56 152 PRO A N 1
ATOM 1219 C CA . PRO A 1 152 ? 8.392 -8.864 7.719 1.00 94.56 152 PRO A CA 1
ATOM 1220 C C . PRO A 1 152 ? 6.917 -9.249 7.883 1.00 94.56 152 PRO A C 1
ATOM 1222 O O . PRO A 1 152 ? 6.446 -10.162 7.204 1.00 94.56 152 PRO A O 1
ATOM 1225 N N . ASP A 1 153 ? 6.203 -8.599 8.804 1.00 89.56 153 ASP A N 1
ATOM 1226 C CA . ASP A 1 153 ? 4.846 -8.978 9.195 1.00 89.56 153 ASP A CA 1
ATOM 1227 C C . ASP A 1 153 ? 3.764 -8.284 8.357 1.00 89.56 153 ASP A C 1
ATOM 1229 O O . ASP A 1 153 ? 2.648 -8.799 8.274 1.00 89.56 153 ASP A O 1
ATOM 1233 N N . ARG A 1 154 ? 4.065 -7.137 7.735 1.00 92.06 154 ARG A N 1
ATOM 1234 C CA . ARG A 1 154 ? 3.078 -6.361 6.979 1.00 92.06 154 ARG A CA 1
ATOM 1235 C C . ARG A 1 154 ? 3.041 -6.742 5.506 1.00 92.06 154 ARG A C 1
ATOM 1237 O O . ARG A 1 154 ? 4.073 -6.964 4.874 1.00 92.06 154 ARG A O 1
ATOM 1244 N N . GLU A 1 155 ? 1.834 -6.820 4.957 1.00 92.62 155 GLU A N 1
ATOM 1245 C CA . GLU A 1 155 ? 1.603 -7.128 3.546 1.00 92.62 155 GLU A CA 1
ATOM 1246 C C . GLU A 1 155 ? 1.830 -5.893 2.655 1.00 92.62 155 GLU A C 1
ATOM 1248 O O . GLU A 1 155 ? 1.495 -4.757 3.012 1.00 92.62 155 GLU A O 1
ATOM 1253 N N . ASN A 1 156 ? 2.380 -6.144 1.469 1.00 94.06 156 ASN A N 1
ATOM 1254 C CA . ASN A 1 156 ? 2.579 -5.171 0.411 1.00 94.06 156 ASN A CA 1
ATOM 1255 C C . ASN A 1 156 ? 1.441 -5.278 -0.604 1.00 94.06 156 ASN A C 1
ATOM 1257 O O . ASN A 1 156 ? 1.246 -6.318 -1.243 1.00 94.06 156 ASN A O 1
ATOM 1261 N N . ILE A 1 157 ? 0.731 -4.172 -0.792 1.00 93.88 157 ILE A N 1
ATOM 1262 C CA . ILE A 1 157 ? -0.256 -4.025 -1.850 1.00 93.88 157 ILE A CA 1
ATOM 1263 C C . ILE A 1 157 ? 0.415 -3.530 -3.133 1.00 93.88 157 ILE A C 1
ATOM 1265 O O . ILE A 1 157 ? 1.353 -2.729 -3.117 1.00 93.88 157 ILE A O 1
ATOM 1269 N N . THR A 1 158 ? -0.066 -4.012 -4.272 1.00 93.19 158 THR A N 1
ATOM 1270 C CA . THR A 1 158 ? 0.252 -3.439 -5.584 1.00 93.19 158 THR A CA 1
ATOM 1271 C C . THR A 1 158 ? -1.048 -3.120 -6.284 1.00 93.19 158 THR A C 1
ATOM 1273 O O . THR A 1 158 ? -1.871 -4.014 -6.493 1.00 93.19 158 THR A O 1
ATOM 1276 N N . ASN A 1 159 ? -1.232 -1.850 -6.634 1.00 92.88 159 ASN A N 1
ATOM 1277 C CA . ASN A 1 159 ? -2.368 -1.429 -7.430 1.00 92.88 159 ASN A CA 1
ATOM 1278 C C . ASN A 1 159 ? -2.053 -1.600 -8.917 1.00 92.88 159 ASN A C 1
ATOM 1280 O O . ASN A 1 159 ? -0.996 -1.185 -9.393 1.00 92.88 159 ASN A O 1
ATOM 1284 N N . HIS A 1 160 ? -2.947 -2.238 -9.661 1.00 92.75 160 HIS A N 1
ATOM 1285 C CA . HIS A 1 160 ? -2.815 -2.425 -11.100 1.00 92.75 160 HIS A CA 1
ATOM 1286 C C . HIS A 1 160 ? -3.996 -1.807 -11.841 1.00 92.75 160 HIS A C 1
ATOM 1288 O O . HIS A 1 160 ? -5.148 -2.133 -11.572 1.00 92.75 160 HIS A O 1
ATOM 1294 N N . GLY A 1 161 ? -3.713 -1.039 -12.889 1.00 88.69 161 GLY A N 1
ATOM 1295 C CA . GLY A 1 161 ? -4.709 -0.762 -13.914 1.00 88.69 161 GLY A CA 1
ATOM 1296 C C . GLY A 1 161 ? -5.019 -2.045 -14.708 1.00 88.69 161 GLY A C 1
ATOM 1297 O O . GLY A 1 161 ? -4.088 -2.750 -15.121 1.00 88.69 161 GLY A O 1
ATOM 1298 N N . PRO A 1 162 ? -6.292 -2.374 -14.995 1.00 80.56 162 PRO A N 1
ATOM 1299 C CA . PRO A 1 162 ? -6.690 -3.530 -15.801 1.00 80.56 162 PRO A CA 1
ATOM 1300 C C . PRO A 1 162 ? -6.494 -3.267 -17.307 1.00 80.56 162 PRO A C 1
ATOM 1302 O O . PRO A 1 162 ? -7.386 -3.493 -18.123 1.00 80.56 162 PRO A O 1
ATOM 1305 N N 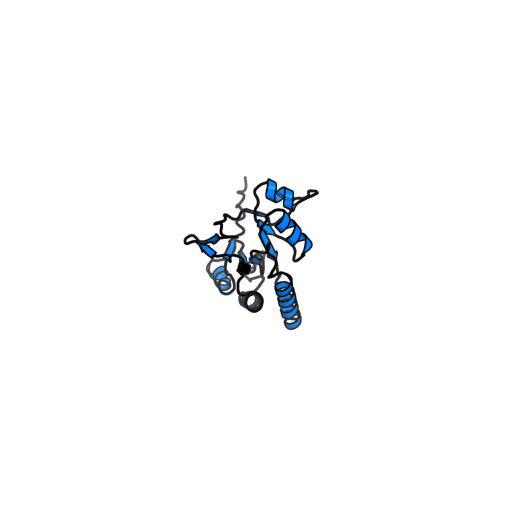. VAL A 1 163 ? -5.324 -2.745 -17.678 1.00 85.31 163 VAL A N 1
ATOM 1306 C CA . VAL A 1 163 ? -4.992 -2.252 -19.026 1.00 85.31 163 VAL A CA 1
ATOM 1307 C C . VAL A 1 163 ? -3.846 -3.026 -19.686 1.00 85.31 163 VAL A C 1
ATOM 1309 O O . VAL A 1 163 ? -3.618 -2.885 -20.886 1.00 85.31 163 VAL A O 1
ATOM 1312 N N . ASN A 1 164 ? -3.150 -3.882 -18.932 1.00 87.38 164 ASN A N 1
ATOM 1313 C CA . ASN A 1 164 ? -2.105 -4.776 -19.433 1.00 87.38 164 ASN A CA 1
ATOM 1314 C C . ASN A 1 164 ? -2.609 -6.226 -19.561 1.00 87.38 164 ASN A C 1
ATOM 1316 O O . ASN A 1 164 ? -3.645 -6.610 -19.019 1.00 87.38 164 ASN A O 1
ATOM 1320 N N . LEU A 1 165 ? -1.837 -7.066 -20.257 1.00 89.31 165 LEU A N 1
ATOM 1321 C CA . LEU A 1 165 ? -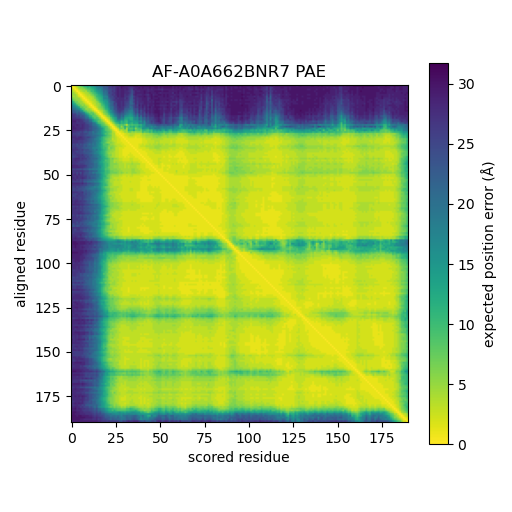2.091 -8.505 -20.312 1.00 89.31 165 LEU A CA 1
ATOM 1322 C C . LEU A 1 165 ? -1.907 -9.143 -18.931 1.00 89.31 165 LEU A C 1
ATOM 1324 O O . LEU A 1 165 ? -0.985 -8.794 -18.196 1.00 89.31 165 LEU A O 1
ATOM 1328 N N . ILE A 1 166 ? -2.697 -10.179 -18.633 1.00 89.69 166 ILE A N 1
ATOM 1329 C CA . ILE A 1 166 ? -2.530 -10.991 -17.414 1.00 89.69 166 ILE A CA 1
ATOM 1330 C C . ILE A 1 166 ? -1.094 -11.522 -17.296 1.00 89.69 166 ILE A C 1
ATOM 1332 O O . ILE A 1 166 ? -0.550 -11.574 -16.199 1.00 89.69 166 ILE A O 1
ATOM 1336 N N . SER A 1 167 ? -0.465 -11.913 -18.411 1.00 92.56 167 SER A N 1
ATOM 1337 C CA . SER A 1 167 ? 0.927 -12.377 -18.414 1.00 92.56 167 SER A CA 1
ATOM 1338 C C . SER A 1 167 ? 1.901 -11.305 -17.930 1.00 92.56 167 SER A C 1
ATOM 1340 O O . SER A 1 167 ? 2.804 -11.639 -17.178 1.00 92.56 167 SER A O 1
ATOM 1342 N N . THR A 1 168 ? 1.681 -10.040 -18.298 1.00 91.12 168 THR A N 1
ATOM 1343 C CA . THR A 1 168 ? 2.490 -8.903 -17.840 1.00 91.12 168 THR A CA 1
ATOM 1344 C C . THR A 1 168 ? 2.277 -8.640 -16.353 1.00 91.12 168 THR A C 1
ATOM 1346 O O . THR A 1 168 ? 3.240 -8.452 -15.621 1.00 91.12 168 THR A O 1
ATOM 1349 N N . LEU A 1 169 ? 1.025 -8.661 -15.883 1.00 92.31 169 LEU A N 1
ATOM 1350 C CA . LEU A 1 169 ? 0.718 -8.432 -14.466 1.00 92.31 169 LEU A CA 1
ATOM 1351 C C . LEU A 1 169 ? 1.305 -9.534 -13.568 1.00 92.31 169 LEU A C 1
ATOM 1353 O O . LEU A 1 169 ? 1.848 -9.245 -12.508 1.00 92.31 169 LEU A O 1
ATOM 1357 N N . LYS A 1 170 ? 1.288 -10.792 -14.031 1.00 93.88 170 LYS A N 1
ATOM 1358 C CA . LYS A 1 170 ? 1.858 -11.936 -13.299 1.00 93.88 170 LYS A CA 1
ATOM 1359 C C . LYS A 1 170 ? 3.349 -11.806 -12.998 1.00 93.88 170 LYS A C 1
ATOM 1361 O O . LYS A 1 170 ? 3.817 -12.453 -12.065 1.00 93.88 170 LYS A O 1
ATOM 1366 N N . GLU A 1 171 ? 4.090 -11.007 -13.762 1.00 95.38 171 GLU A N 1
ATOM 1367 C CA . GLU A 1 171 ? 5.515 -10.785 -13.502 1.00 95.38 171 GLU A CA 1
ATOM 1368 C C . GLU A 1 171 ? 5.760 -10.062 -12.166 1.00 95.38 171 GLU A C 1
ATOM 1370 O O . GLU A 1 171 ? 6.835 -10.217 -11.596 1.00 95.38 171 GLU A O 1
ATOM 1375 N N . TYR A 1 172 ? 4.771 -9.332 -11.634 1.00 95.81 172 TYR A N 1
ATOM 1376 C CA . TYR A 1 172 ? 4.873 -8.595 -10.367 1.00 95.81 172 TYR A CA 1
ATOM 1377 C C . TYR A 1 172 ? 4.522 -9.431 -9.132 1.00 95.81 172 TYR A C 1
ATOM 1379 O O . TYR A 1 172 ? 4.844 -9.021 -8.019 1.00 95.81 172 TYR A O 1
ATOM 1387 N N . ASN A 1 173 ? 3.926 -10.618 -9.309 1.00 95.12 173 ASN A N 1
ATOM 1388 C CA . ASN A 1 173 ? 3.400 -11.438 -8.212 1.00 95.12 173 ASN A CA 1
ATOM 1389 C C . ASN A 1 173 ? 4.433 -11.764 -7.122 1.00 95.12 173 ASN A C 1
ATOM 1391 O O . ASN A 1 173 ? 4.056 -11.950 -5.973 1.00 95.12 173 ASN A O 1
ATOM 1395 N N . SER A 1 174 ? 5.725 -11.859 -7.452 1.00 95.19 174 SER A N 1
ATOM 1396 C CA . SER A 1 174 ? 6.770 -12.155 -6.457 1.00 95.19 174 SER A CA 1
ATOM 1397 C C . SER A 1 174 ? 7.050 -10.996 -5.491 1.00 95.19 174 SER A C 1
ATOM 1399 O O . SER A 1 174 ? 7.710 -11.197 -4.474 1.00 95.19 174 SER A O 1
ATOM 1401 N N . SER A 1 175 ? 6.554 -9.799 -5.812 1.00 95.19 175 SER A N 1
ATOM 1402 C CA . SER A 1 175 ? 6.704 -8.566 -5.034 1.00 95.19 175 SER A CA 1
ATOM 1403 C C . SER A 1 175 ? 5.377 -8.026 -4.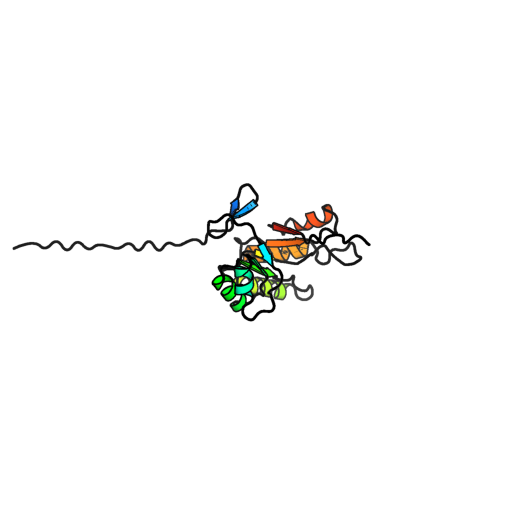485 1.00 95.19 175 SER A C 1
ATOM 1405 O O . SER A 1 175 ? 5.327 -6.890 -4.013 1.00 95.19 175 SER A O 1
ATOM 1407 N N . THR A 1 176 ? 4.306 -8.823 -4.557 1.00 93.94 176 THR A N 1
ATOM 1408 C CA . THR A 1 176 ? 2.939 -8.409 -4.231 1.00 93.94 176 THR A CA 1
ATOM 1409 C C . THR A 1 176 ? 2.269 -9.454 -3.348 1.00 93.94 176 THR A C 1
ATOM 1411 O O . THR A 1 176 ? 2.078 -10.589 -3.777 1.00 93.94 176 THR A O 1
ATOM 1414 N N . ASP A 1 177 ? 1.851 -9.055 -2.148 1.00 92.31 177 ASP A N 1
ATOM 1415 C CA . ASP A 1 177 ? 1.075 -9.924 -1.257 1.00 92.31 177 ASP A CA 1
ATOM 1416 C C . ASP A 1 177 ? -0.427 -9.819 -1.559 1.00 92.31 177 ASP A C 1
ATOM 1418 O O . ASP A 1 177 ? -1.140 -10.822 -1.572 1.00 92.31 177 ASP A O 1
ATOM 1422 N N . LEU A 1 178 ? -0.902 -8.604 -1.865 1.00 91.44 178 LEU A N 1
ATOM 1423 C CA . LEU A 1 178 ? -2.294 -8.336 -2.219 1.00 91.44 178 LEU A CA 1
ATOM 1424 C C . LEU A 1 178 ? -2.386 -7.435 -3.455 1.00 91.44 178 LEU A C 1
ATOM 1426 O O . LEU A 1 178 ? -1.738 -6.393 -3.557 1.00 91.44 178 LEU A O 1
ATOM 1430 N N . VAL A 1 179 ? -3.215 -7.843 -4.414 1.00 91.19 179 VAL A N 1
ATOM 1431 C CA . VAL A 1 179 ? -3.448 -7.092 -5.653 1.00 91.19 179 VAL A CA 1
ATOM 1432 C C . VAL A 1 179 ? -4.682 -6.210 -5.484 1.00 91.19 179 VAL A C 1
ATOM 1434 O O . VAL A 1 179 ? -5.782 -6.715 -5.256 1.00 91.19 179 VAL A O 1
ATOM 1437 N N . ALA A 1 180 ? -4.501 -4.902 -5.647 1.00 91.06 180 ALA A N 1
ATOM 1438 C CA . ALA A 1 180 ? -5.584 -3.959 -5.895 1.00 91.06 180 ALA A CA 1
ATOM 1439 C C . ALA A 1 180 ? -5.724 -3.729 -7.408 1.00 91.06 180 ALA A C 1
ATOM 1441 O O . ALA A 1 180 ? -4.761 -3.895 -8.163 1.00 91.06 180 ALA A O 1
ATOM 1442 N N . VAL A 1 181 ? -6.938 -3.410 -7.862 1.00 90.00 181 VAL A N 1
ATOM 1443 C CA . VAL A 1 181 ? -7.208 -3.160 -9.281 1.00 90.00 181 VAL A CA 1
ATOM 1444 C C . VAL A 1 181 ? -8.031 -1.894 -9.450 1.00 90.00 181 VAL A C 1
ATOM 1446 O O . VAL A 1 181 ? -9.172 -1.817 -8.988 1.00 90.00 181 VAL A O 1
ATOM 1449 N N . ASP A 1 182 ? -7.477 -0.951 -10.1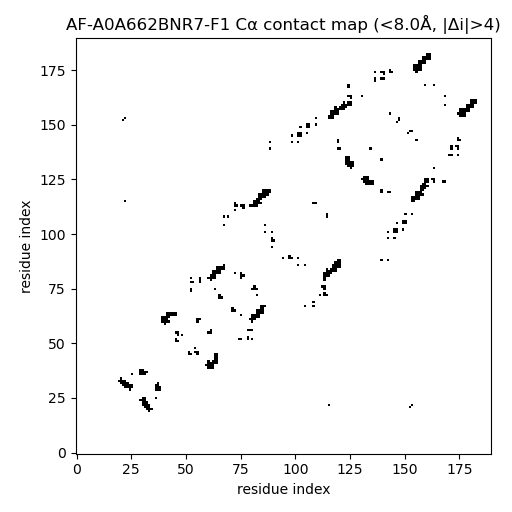98 1.00 88.62 182 ASP A N 1
ATOM 1450 C CA . ASP A 1 182 ? -8.109 0.308 -10.566 1.00 88.62 182 ASP A CA 1
ATOM 1451 C C . ASP A 1 182 ? -9.103 0.092 -11.715 1.00 88.62 182 ASP A C 1
ATOM 1453 O O . ASP A 1 182 ? -8.835 0.301 -12.899 1.00 88.62 182 ASP A O 1
ATOM 1457 N N . VAL A 1 183 ? -10.295 -0.399 -11.374 1.00 83.75 183 VAL A N 1
ATOM 1458 C CA . VAL A 1 183 ? -11.345 -0.659 -12.364 1.00 83.75 183 VAL A CA 1
ATOM 1459 C C . VAL A 1 183 ? -12.033 0.647 -12.754 1.00 83.75 183 VAL A C 1
ATOM 1461 O O . VAL A 1 183 ? -13.010 1.075 -12.137 1.00 83.75 183 VAL A O 1
ATOM 1464 N N . TYR A 1 184 ? -11.555 1.264 -13.830 1.00 78.19 184 TYR A N 1
ATOM 1465 C CA . TYR A 1 184 ? -12.242 2.387 -14.458 1.00 78.19 184 TYR A CA 1
ATOM 1466 C C . TYR A 1 184 ? -13.399 1.881 -15.333 1.00 78.19 184 TYR A C 1
ATOM 1468 O O . TYR A 1 184 ? -13.179 1.049 -16.220 1.00 78.19 184 TYR A O 1
ATOM 1476 N N . PRO A 1 185 ? -14.641 2.364 -15.135 1.00 74.12 185 PRO A N 1
ATOM 1477 C CA . PRO A 1 185 ? -15.730 2.018 -16.033 1.00 74.12 185 PRO A CA 1
ATOM 1478 C C . PRO A 1 185 ? -15.423 2.558 -17.431 1.00 74.12 185 PRO A C 1
ATOM 1480 O O . PRO A 1 185 ? -15.082 3.731 -17.598 1.00 74.12 185 PRO A O 1
ATOM 1483 N N . ILE A 1 186 ? -15.593 1.719 -18.455 1.00 69.88 186 ILE A N 1
ATOM 1484 C CA . ILE A 1 186 ? -15.680 2.213 -19.829 1.00 69.88 186 ILE A CA 1
ATOM 1485 C C . ILE A 1 186 ? -16.966 3.032 -19.892 1.00 69.88 186 ILE A C 1
ATOM 1487 O O . ILE A 1 186 ? -18.056 2.465 -19.861 1.00 69.88 186 ILE A O 1
ATOM 1491 N N . VAL A 1 187 ? -16.850 4.358 -19.940 1.00 61.59 187 VAL A N 1
ATOM 1492 C CA . VAL A 1 187 ? -17.993 5.226 -20.227 1.00 61.59 187 VAL A CA 1
ATOM 1493 C C . VAL A 1 187 ? -18.275 5.070 -21.723 1.00 61.59 187 VAL A C 1
ATOM 1495 O O . VAL A 1 187 ? -17.451 5.516 -22.525 1.00 61.59 187 VAL A O 1
ATOM 1498 N N . PRO A 1 188 ? -19.363 4.392 -22.138 1.00 64.38 188 PRO A N 1
ATOM 1499 C CA . PRO A 1 188 ? -19.672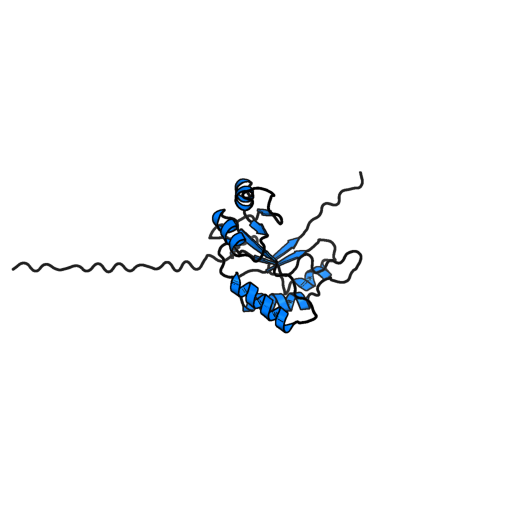 4.273 -23.554 1.00 64.38 188 PRO A CA 1
ATOM 1500 C C . PRO A 1 188 ? -19.869 5.672 -24.143 1.00 64.38 188 PRO A C 1
ATOM 1502 O O . PRO A 1 188 ? -20.397 6.567 -23.479 1.00 64.38 188 PRO A O 1
ATOM 1505 N N . HIS A 1 189 ? -19.438 5.868 -25.390 1.00 69.25 189 HIS A N 1
ATOM 1506 C CA . HIS A 1 189 ? -19.810 7.063 -26.138 1.00 69.25 189 HIS A CA 1
ATOM 1507 C C . HIS A 1 189 ? -21.339 7.063 -26.275 1.00 69.25 189 HIS A C 1
ATOM 1509 O O . HIS A 1 189 ? -21.894 6.140 -26.875 1.00 69.25 189 HIS A O 1
ATOM 1515 N N . GLY A 1 190 ? -21.996 8.027 -25.624 1.00 53.69 190 GLY A N 1
ATOM 1516 C CA . GLY A 1 190 ? -23.432 8.274 -25.775 1.00 53.69 190 GLY A CA 1
ATOM 1517 C C . GLY A 1 190 ? -23.792 8.763 -27.169 1.00 53.69 190 GLY A C 1
ATOM 1518 O O . GLY A 1 190 ? -22.891 9.293 -27.861 1.00 53.69 190 GLY A O 1
#